Protein AF-A0A0N4VT61-F1 (afdb_monomer_lite)

InterPro domains:
  IPR011766 Thiamine pyrophosphate enzyme, TPP-binding [PF02775] (121-189)
  IPR029035 DHS-like NAD/FAD-binding domain superfamily [SSF52467] (17-79)
  IPR029061 Thiamin diphosphate-binding fold [SSF52518] (88-244)
  IPR045025 TPP-binding domain containing protein HACL1-like [PTHR43710] (2-189)

Sequence (260 aa):
LAPRFNSNVKVIQKRDQCLFLEVDIVPEEFHQNVPTTVPLLGDIGETLYSMLTELDDWKYSENSKWMMDLLANAQKNRDTVERMAADHSVPLNYYAAYTPIRKFLEQSDVLVVNEGANTMDIGRTMMPSVLPRSRLDAGTFGTMGVGHGYSLAAALYCRDHSPKTKVLVVQGDSAFGFSAMELETIARYPVLSLSAECRYDELCKALGGDGYFVRSVPEIEQALAEAFRKTDGPSVINVIISTDSERKAQLHPWLARSKV

Organism: Haemonchus placei (NCBI:txid6290)

Foldseek 3Di:
DPAPDDPPDPDPDPPVPDAAEDEDCDPVVACRHHHHNHYHHDDPVVVVVVVCVVCDPPDDDCPDPVNVVVVVVVVVVVVVLVVLLPPFDWQHAPSVLLVLVLVVLVPAQEQEEFADDCRRVVVCVSNDDPDPNSYDYCPPVSDQQCRLVVQVVVCVCCVVPNVRYYYHYTYDPVSCVSNVCSLCVQAPDDDDDDDLQDQSQVVCVVSVHGGAEDRGSVSSNVQVVVQVVDDDGHYDHHRRHDPPNDDDDDPDCVVVDDDD

Radius of gyration: 21.96 Å; chains: 1; bounding box: 56×43×56 Å

pLDDT: mean 80.92, std 17.98, range [32.56, 97.88]

Structure (mmCIF, N/CA/C/O backbone):
data_AF-A0A0N4VT61-F1
#
_entry.id   AF-A0A0N4VT61-F1
#
loop_
_atom_site.group_PDB
_atom_site.id
_atom_site.type_symbol
_atom_site.label_atom_id
_atom_site.label_alt_id
_atom_site.label_comp_id
_atom_site.label_asym_id
_atom_site.label_entity_id
_atom_site.label_seq_id
_atom_site.pdbx_PDB_ins_code
_atom_site.Cartn_x
_atom_site.Cartn_y
_atom_site.Cartn_z
_atom_site.occupancy
_atom_site.B_iso_or_equiv
_atom_site.auth_seq_id
_atom_site.auth_comp_id
_atom_site.auth_asym_id
_atom_site.auth_atom_id
_atom_site.pdbx_PDB_model_num
ATOM 1 N N . LEU A 1 1 ? -2.450 -3.349 -33.257 1.00 40.72 1 LEU A N 1
ATOM 2 C CA . LEU A 1 1 ? -3.420 -2.285 -33.644 1.00 40.72 1 LEU A CA 1
ATOM 3 C C . LEU A 1 1 ? -2.716 -0.930 -33.592 1.00 40.72 1 LEU A C 1
ATOM 5 O O . LEU A 1 1 ? -1.657 -0.859 -32.984 1.00 40.72 1 LEU A O 1
ATOM 9 N N . ALA A 1 2 ? -3.261 0.132 -34.196 1.00 35.00 2 ALA A N 1
ATOM 10 C CA . ALA A 1 2 ? -2.747 1.483 -33.937 1.00 35.00 2 ALA A CA 1
ATOM 11 C C . ALA A 1 2 ? -3.062 1.885 -32.475 1.00 35.00 2 ALA A C 1
ATOM 13 O O . ALA A 1 2 ? -4.193 1.650 -32.032 1.00 35.00 2 ALA A O 1
ATOM 14 N N . PRO A 1 3 ? -2.104 2.445 -31.713 1.00 45.47 3 PRO A N 1
ATOM 15 C CA . PRO A 1 3 ? -2.286 2.714 -30.287 1.00 45.47 3 PRO A CA 1
ATOM 16 C C . PRO A 1 3 ? -3.308 3.834 -30.042 1.00 45.47 3 PRO A C 1
ATOM 18 O O . PRO A 1 3 ? -3.346 4.839 -30.753 1.00 45.47 3 PRO A O 1
ATOM 21 N N . ARG A 1 4 ? -4.147 3.672 -29.011 1.00 49.88 4 ARG A N 1
ATOM 22 C CA . ARG A 1 4 ? -5.307 4.544 -28.727 1.00 49.88 4 ARG A CA 1
ATOM 23 C C . ARG A 1 4 ? -4.936 5.855 -28.008 1.00 49.88 4 ARG A C 1
ATOM 25 O O . ARG A 1 4 ? -5.526 6.175 -26.978 1.00 49.88 4 ARG A O 1
ATOM 32 N N . PHE A 1 5 ? -3.987 6.633 -28.534 1.00 53.38 5 PHE A N 1
ATOM 33 C CA . PHE A 1 5 ? -3.662 7.966 -28.003 1.00 53.38 5 PHE A CA 1
ATOM 34 C C . PHE A 1 5 ? -3.947 9.101 -28.995 1.00 53.38 5 PHE A C 1
ATOM 36 O O . PHE A 1 5 ? -3.849 8.949 -30.209 1.00 53.38 5 PHE A O 1
ATOM 43 N N . ASN A 1 6 ? -4.297 10.271 -28.458 1.00 55.38 6 ASN A N 1
ATOM 44 C CA . ASN A 1 6 ? -4.492 11.495 -29.232 1.00 55.38 6 ASN A CA 1
ATOM 45 C C . ASN A 1 6 ? -3.122 12.056 -29.661 1.00 55.38 6 ASN A C 1
ATOM 47 O O . ASN A 1 6 ? -2.265 12.310 -28.812 1.00 55.38 6 ASN A O 1
ATOM 51 N N . SER A 1 7 ? -2.932 12.274 -30.967 1.00 52.41 7 SER A N 1
ATOM 52 C CA . SER A 1 7 ? -1.679 12.750 -31.582 1.00 52.41 7 SER A CA 1
ATOM 53 C C . SER A 1 7 ? -1.164 14.082 -31.034 1.00 52.41 7 SER A C 1
ATOM 55 O O . SER A 1 7 ? 0.021 14.379 -31.152 1.00 52.41 7 SER A O 1
ATOM 57 N N . ASN A 1 8 ? -2.045 14.889 -30.439 1.00 55.97 8 ASN A N 1
ATOM 58 C CA . ASN A 1 8 ? -1.740 16.249 -30.000 1.00 55.97 8 ASN A CA 1
ATOM 59 C C . ASN A 1 8 ? -1.332 16.317 -28.515 1.00 55.97 8 ASN A C 1
ATOM 61 O O . ASN A 1 8 ? -1.093 17.404 -27.985 1.00 55.97 8 ASN A O 1
ATOM 65 N N . VAL A 1 9 ? -1.238 15.173 -27.824 1.00 49.66 9 VAL A N 1
ATOM 66 C CA . VAL A 1 9 ? -0.730 15.104 -26.447 1.00 49.66 9 VAL A CA 1
ATOM 67 C C . VAL A 1 9 ? 0.789 15.280 -26.454 1.00 49.66 9 VAL A C 1
ATOM 69 O O . VAL A 1 9 ? 1.529 14.394 -26.879 1.00 49.66 9 VAL A O 1
ATOM 72 N N . LYS A 1 10 ? 1.272 16.410 -25.923 1.00 40.56 10 LYS A N 1
ATOM 73 C CA . LYS A 1 10 ? 2.699 16.607 -25.628 1.00 40.56 10 LYS A CA 1
ATOM 74 C C . LYS A 1 10 ? 3.146 15.642 -24.527 1.00 40.56 10 LYS A C 1
ATOM 76 O O . LYS A 1 10 ? 2.991 15.929 -23.343 1.00 40.56 10 LYS A O 1
ATOM 81 N N . VAL A 1 11 ? 3.725 14.511 -24.920 1.00 45.56 11 VAL A N 1
ATOM 82 C CA . VAL A 1 11 ? 4.414 13.604 -23.995 1.00 45.56 11 VAL A CA 1
ATOM 83 C C . VAL A 1 11 ? 5.739 14.246 -23.580 1.00 45.56 11 VAL A C 1
ATOM 85 O O . VAL A 1 11 ? 6.552 14.605 -24.426 1.00 45.56 11 VAL A O 1
ATOM 88 N N . ILE A 1 12 ? 5.937 14.430 -22.272 1.00 45.84 12 ILE A N 1
ATOM 89 C CA . ILE A 1 12 ? 7.075 15.188 -21.716 1.00 45.84 12 ILE A CA 1
ATOM 90 C C . ILE A 1 12 ? 8.350 14.321 -21.597 1.00 45.84 12 ILE A C 1
ATOM 92 O O . ILE A 1 12 ? 9.457 14.851 -21.525 1.00 45.84 12 ILE A O 1
ATOM 96 N N . GLN A 1 13 ? 8.231 12.990 -21.666 1.00 42.09 13 GLN A N 1
ATOM 97 C CA . GLN A 1 13 ? 9.378 12.111 -21.915 1.00 42.09 13 GLN A CA 1
ATOM 98 C C . GLN A 1 13 ? 9.827 12.201 -23.380 1.00 42.09 13 GLN A C 1
ATOM 100 O O . GLN A 1 13 ? 9.030 11.972 -24.291 1.00 42.09 13 GLN A O 1
ATOM 105 N N . LYS A 1 14 ? 11.132 12.412 -23.600 1.00 42.16 14 LYS A N 1
ATOM 106 C CA . LYS A 1 14 ? 11.797 12.093 -24.873 1.00 42.16 14 LYS A CA 1
ATOM 107 C C . LYS A 1 14 ? 11.778 10.573 -25.075 1.00 42.16 14 LYS A C 1
ATOM 109 O O . LYS A 1 14 ? 12.665 9.875 -24.589 1.00 42.16 14 LYS A O 1
ATOM 114 N N . ARG A 1 15 ? 10.743 10.063 -25.747 1.00 51.97 15 ARG A N 1
ATOM 115 C CA . ARG A 1 15 ? 10.562 8.620 -25.997 1.00 51.97 15 ARG A CA 1
ATOM 116 C C . ARG A 1 15 ? 11.722 8.019 -26.796 1.00 51.97 15 ARG A C 1
ATOM 118 O O . ARG A 1 15 ? 12.143 6.911 -26.499 1.00 51.97 15 ARG A O 1
ATOM 125 N N . ASP A 1 16 ? 12.297 8.802 -27.704 1.00 52.34 16 ASP A N 1
ATOM 126 C CA . ASP A 1 16 ? 13.359 8.436 -28.654 1.00 52.34 16 ASP A CA 1
ATOM 127 C C . ASP A 1 16 ? 14.710 8.028 -28.013 1.00 52.34 16 ASP A C 1
ATOM 129 O O . ASP A 1 16 ? 15.684 7.789 -28.723 1.00 52.34 16 ASP A O 1
ATOM 133 N N . GLN A 1 17 ? 14.804 7.996 -26.677 1.00 60.16 17 GLN A N 1
ATOM 134 C CA . GLN A 1 17 ? 16.013 7.639 -25.920 1.00 60.16 17 GLN A CA 1
ATOM 135 C C . GLN A 1 17 ? 15.756 6.632 -24.780 1.00 60.16 17 GLN A C 1
ATOM 137 O O . GLN A 1 17 ? 16.653 6.389 -23.975 1.00 60.16 17 GLN A O 1
ATOM 142 N N . CYS A 1 18 ? 14.554 6.053 -24.681 1.00 74.75 18 CYS A N 1
ATOM 143 C CA . CYS A 1 18 ? 14.212 5.074 -23.646 1.00 74.75 18 CYS A CA 1
ATOM 144 C C . CYS A 1 18 ? 13.994 3.692 -24.277 1.00 74.75 18 CYS A C 1
ATOM 146 O O . CYS A 1 18 ? 13.122 3.533 -25.130 1.00 74.75 18 CYS A O 1
ATOM 148 N N . LEU A 1 19 ? 14.802 2.711 -23.868 1.00 83.81 19 LEU A N 1
ATOM 149 C CA . LEU A 1 19 ? 14.656 1.313 -24.272 1.00 83.81 19 LEU A CA 1
ATOM 150 C C . LEU A 1 19 ? 13.761 0.591 -23.261 1.00 83.81 19 LEU A C 1
ATOM 152 O O . LEU A 1 19 ? 13.940 0.752 -22.054 1.00 83.81 19 LEU A O 1
ATOM 156 N N . PHE A 1 20 ? 12.821 -0.209 -23.756 1.00 88.81 20 PHE A N 1
ATOM 157 C CA . PHE A 1 20 ? 11.848 -0.937 -22.943 1.00 88.81 20 PHE A CA 1
ATOM 158 C C . PHE A 1 20 ? 12.145 -2.436 -22.990 1.00 88.81 20 PHE A C 1
ATOM 160 O O . PHE A 1 20 ? 11.997 -3.063 -24.040 1.00 88.81 20 PHE A O 1
ATOM 167 N N . LEU A 1 21 ? 12.558 -2.997 -21.855 1.00 91.88 21 LEU A N 1
ATOM 168 C CA . LEU A 1 21 ? 12.580 -4.438 -21.608 1.00 91.88 21 LEU A CA 1
ATOM 169 C C . LEU A 1 21 ? 11.346 -4.781 -20.772 1.00 91.88 21 LEU A C 1
ATOM 171 O O . LEU A 1 21 ? 11.050 -4.083 -19.802 1.00 91.88 21 LEU A O 1
ATOM 175 N N . GLU A 1 22 ? 10.623 -5.820 -21.170 1.00 93.69 22 GLU A N 1
ATOM 176 C CA . GLU A 1 22 ? 9.329 -6.201 -20.599 1.00 93.69 22 GLU A CA 1
ATOM 177 C C . GLU A 1 22 ? 9.302 -7.722 -20.464 1.00 93.69 22 GLU A C 1
ATOM 179 O O . GLU A 1 22 ? 9.555 -8.428 -21.439 1.00 93.69 22 GLU A O 1
ATOM 184 N N . VAL A 1 23 ? 9.053 -8.214 -19.250 1.00 96.25 23 VAL A N 1
ATOM 185 C CA . VAL A 1 23 ? 8.915 -9.645 -18.954 1.00 96.25 23 VAL A CA 1
ATOM 186 C C . VAL A 1 23 ? 7.451 -9.892 -18.637 1.00 96.25 23 VAL A C 1
ATOM 188 O O . VAL A 1 23 ? 6.957 -9.360 -17.644 1.00 96.25 23 VAL A O 1
ATOM 191 N N . ASP A 1 24 ? 6.777 -10.684 -19.464 1.00 96.94 24 ASP A N 1
ATOM 192 C CA . ASP A 1 24 ? 5.399 -11.104 -19.217 1.00 96.94 24 ASP A CA 1
ATOM 193 C C . ASP A 1 24 ? 5.177 -12.533 -19.734 1.00 96.94 24 ASP A C 1
ATOM 195 O O . ASP A 1 24 ? 5.856 -13.004 -20.650 1.00 96.94 24 ASP A O 1
ATOM 199 N N . ILE A 1 25 ? 4.209 -13.221 -19.138 1.00 97.62 25 ILE A N 1
ATOM 200 C CA . ILE A 1 25 ? 3.757 -14.555 -19.534 1.00 97.62 25 ILE A CA 1
ATOM 201 C C . ILE A 1 25 ? 2.631 -14.484 -20.584 1.00 97.62 25 ILE A C 1
ATOM 203 O O . ILE A 1 25 ? 2.357 -15.476 -21.262 1.00 97.62 25 ILE A O 1
ATOM 207 N N . VAL A 1 26 ? 1.994 -13.316 -20.739 1.00 97.00 26 VAL A N 1
ATOM 208 C CA . VAL A 1 26 ? 0.922 -13.032 -21.702 1.00 97.00 26 VAL A CA 1
ATOM 209 C C . VAL A 1 26 ? 1.499 -12.283 -22.916 1.00 97.00 26 VAL A C 1
ATOM 211 O O . VAL A 1 26 ? 1.789 -11.088 -22.820 1.00 97.00 26 VAL A O 1
ATOM 214 N N . PRO A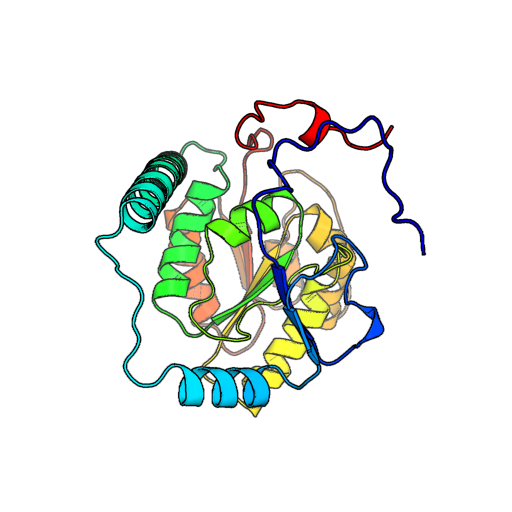 1 27 ? 1.655 -12.930 -24.089 1.00 94.56 27 PRO A N 1
ATOM 215 C CA . PRO A 1 27 ? 2.259 -12.288 -25.258 1.00 94.56 27 PRO A CA 1
ATOM 216 C C . PRO A 1 27 ? 1.411 -11.146 -25.840 1.00 94.56 27 PRO A C 1
ATOM 218 O O . PRO A 1 27 ? 1.930 -10.321 -26.592 1.00 94.56 27 PRO A O 1
ATOM 221 N N . GLU A 1 28 ? 0.120 -11.081 -25.509 1.00 95.50 28 GLU A N 1
ATOM 222 C CA . GLU A 1 28 ? -0.787 -10.011 -25.924 1.00 95.50 28 GLU A CA 1
ATOM 223 C C . GLU A 1 28 ? -0.539 -8.661 -25.230 1.00 95.50 28 GLU A C 1
ATOM 225 O O . GLU A 1 28 ? -0.981 -7.648 -25.775 1.00 95.50 28 GLU A O 1
ATOM 230 N N . GLU A 1 29 ? 0.146 -8.600 -24.081 1.00 93.94 29 GLU A N 1
ATOM 231 C CA . GLU A 1 29 ? 0.429 -7.323 -23.395 1.00 93.94 29 GLU A CA 1
ATOM 232 C C . GLU A 1 29 ? 1.586 -6.543 -24.050 1.00 93.94 29 GLU A C 1
ATOM 234 O O . GLU A 1 29 ? 1.604 -5.304 -24.027 1.00 93.94 29 GLU A O 1
ATOM 239 N N . PHE A 1 30 ? 2.508 -7.240 -24.727 1.00 91.69 30 PHE A N 1
ATOM 240 C CA . PHE A 1 30 ? 3.635 -6.605 -25.410 1.00 91.69 30 PHE A CA 1
ATOM 241 C C . PHE A 1 30 ? 3.174 -5.556 -26.433 1.00 91.69 30 PHE A C 1
ATOM 243 O O . PHE A 1 30 ? 2.245 -5.745 -27.223 1.00 91.69 30 PHE A O 1
ATOM 250 N N . HIS A 1 31 ? 3.884 -4.430 -26.457 1.00 88.31 31 HIS A N 1
ATOM 251 C CA . HIS A 1 31 ? 3.654 -3.297 -27.356 1.00 88.31 31 HIS A CA 1
ATOM 252 C C . HIS A 1 31 ? 2.293 -2.566 -27.220 1.00 88.31 31 HIS A C 1
ATOM 254 O O . HIS A 1 31 ? 2.054 -1.627 -27.989 1.00 88.31 31 HIS A O 1
ATOM 260 N N . GLN A 1 32 ? 1.409 -2.918 -26.271 1.00 87.38 32 GLN A N 1
ATOM 261 C CA . GLN A 1 32 ? 0.066 -2.308 -26.141 1.00 87.38 32 GLN A CA 1
ATOM 262 C C . GLN A 1 32 ? 0.107 -0.788 -25.900 1.00 87.38 32 GLN A C 1
ATOM 264 O O . GLN A 1 32 ? -0.674 -0.030 -26.483 1.00 87.38 32 GLN A O 1
ATOM 269 N N . ASN A 1 33 ? 1.030 -0.334 -25.044 1.00 85.00 33 ASN A N 1
ATOM 270 C CA . ASN A 1 33 ? 1.137 1.066 -24.615 1.00 85.00 33 ASN A CA 1
ATOM 271 C C . ASN A 1 33 ? 2.287 1.823 -25.304 1.00 85.00 33 ASN A C 1
ATOM 273 O O . ASN A 1 33 ? 2.129 2.978 -25.712 1.00 85.00 33 ASN A O 1
ATOM 277 N N . VAL A 1 34 ? 3.449 1.178 -25.423 1.00 83.50 34 VAL A N 1
ATOM 278 C CA . VAL A 1 34 ? 4.676 1.687 -26.054 1.00 83.50 34 VAL A CA 1
ATOM 279 C C . VAL A 1 34 ? 5.366 0.499 -26.737 1.00 83.50 34 VAL A C 1
ATOM 281 O O . VAL A 1 34 ? 5.343 -0.583 -26.160 1.00 83.50 34 VAL A O 1
ATOM 284 N N . PRO A 1 35 ? 5.987 0.648 -27.924 1.00 86.38 35 PRO A N 1
ATOM 285 C CA . PRO A 1 35 ? 6.726 -0.445 -28.551 1.00 86.38 35 PRO A CA 1
ATOM 286 C C . PRO A 1 35 ? 7.898 -0.938 -27.690 1.00 86.38 35 PRO A C 1
ATOM 288 O O . PRO A 1 35 ? 8.953 -0.305 -27.620 1.00 86.38 35 PRO A O 1
ATOM 291 N N . THR A 1 36 ? 7.702 -2.094 -27.060 1.00 85.12 36 THR A N 1
ATOM 292 C CA . THR A 1 36 ? 8.722 -2.874 -26.353 1.00 85.12 36 THR A CA 1
ATOM 293 C C . THR A 1 36 ? 9.954 -3.099 -27.230 1.00 85.12 36 THR A C 1
ATOM 295 O O . THR A 1 36 ? 9.830 -3.506 -28.385 1.00 85.12 36 THR A O 1
ATOM 298 N N . THR A 1 37 ? 11.145 -2.826 -26.694 1.00 91.38 37 THR A N 1
ATOM 299 C CA . THR A 1 37 ? 12.433 -3.026 -27.383 1.00 91.38 37 THR A CA 1
ATOM 300 C C . THR A 1 37 ? 12.920 -4.468 -27.238 1.00 91.38 37 THR A C 1
ATOM 302 O O . THR A 1 37 ? 13.432 -5.039 -28.197 1.00 91.38 37 THR A O 1
ATOM 305 N N . VAL A 1 38 ? 12.754 -5.050 -26.046 1.00 92.62 38 VAL A N 1
ATOM 306 C CA . VAL A 1 38 ? 13.130 -6.431 -25.715 1.00 92.62 38 VAL A CA 1
ATOM 307 C C . VAL A 1 38 ? 11.962 -7.089 -24.963 1.00 92.62 38 VAL A C 1
ATOM 309 O O . VAL A 1 38 ? 11.918 -7.016 -23.734 1.00 92.62 38 VAL A O 1
ATOM 312 N N . PRO A 1 39 ? 10.975 -7.666 -25.675 1.00 94.06 39 PRO A N 1
ATOM 313 C CA . PRO A 1 39 ? 9.938 -8.487 -25.058 1.00 94.06 39 PRO A CA 1
ATOM 314 C C . PRO A 1 39 ? 10.517 -9.860 -24.691 1.00 94.06 39 PRO A C 1
ATOM 316 O O . PRO A 1 39 ? 11.110 -10.537 -25.535 1.00 94.06 39 PRO A O 1
ATOM 319 N N . LEU A 1 40 ? 10.345 -10.271 -23.437 1.00 95.50 40 LEU A N 1
ATOM 320 C CA . LEU A 1 40 ? 10.768 -11.566 -22.908 1.00 95.50 40 LEU A CA 1
ATOM 321 C C . LEU A 1 40 ? 9.523 -12.345 -22.470 1.00 95.50 40 LEU A C 1
ATOM 323 O O . LEU A 1 40 ? 8.946 -12.074 -21.420 1.00 95.50 40 LEU A O 1
ATOM 327 N N . LEU A 1 41 ? 9.097 -13.291 -23.311 1.00 97.12 41 LEU A N 1
ATOM 328 C CA . LEU A 1 41 ? 7.932 -14.139 -23.057 1.00 97.12 41 LEU A CA 1
ATOM 329 C C . LEU A 1 41 ? 8.296 -15.290 -22.111 1.00 97.12 41 LEU A C 1
ATOM 331 O O . LEU A 1 41 ? 9.033 -16.195 -22.506 1.00 97.12 41 LEU A O 1
ATOM 335 N N . GLY A 1 42 ? 7.746 -15.288 -20.898 1.00 96.31 42 GLY A N 1
ATOM 336 C CA . GLY A 1 42 ? 7.971 -16.353 -19.922 1.00 96.31 42 GLY A CA 1
ATOM 337 C C . GLY A 1 42 ? 7.438 -16.040 -18.526 1.00 96.31 42 GLY A C 1
ATOM 338 O O . GLY A 1 42 ? 6.914 -14.961 -18.262 1.00 96.31 42 GLY A O 1
ATOM 339 N N . ASP A 1 43 ? 7.598 -16.994 -17.607 1.00 97.88 43 ASP A N 1
ATOM 340 C CA . ASP A 1 43 ? 7.431 -16.710 -16.181 1.00 97.88 43 ASP A CA 1
ATOM 341 C C . ASP A 1 43 ? 8.519 -15.737 -15.694 1.00 97.88 43 ASP A C 1
ATOM 343 O O . ASP A 1 43 ? 9.677 -15.802 -16.122 1.00 97.88 43 ASP A O 1
ATOM 347 N N . ILE A 1 44 ? 8.151 -14.844 -14.774 1.00 97.06 44 ILE A N 1
ATOM 348 C CA . ILE A 1 44 ? 9.046 -13.805 -14.251 1.00 97.06 44 ILE A CA 1
ATOM 349 C C . ILE A 1 44 ? 10.193 -14.422 -13.435 1.00 97.06 44 ILE A C 1
ATOM 351 O O . ILE A 1 44 ? 11.319 -13.935 -13.516 1.00 97.06 44 ILE A O 1
ATOM 355 N N . GLY A 1 45 ? 9.945 -15.494 -12.676 1.00 97.12 45 GLY A N 1
ATOM 356 C CA . GLY A 1 45 ? 10.963 -16.186 -11.885 1.00 97.12 45 GLY A CA 1
ATOM 357 C C . GLY A 1 45 ? 11.998 -16.889 -12.760 1.00 97.12 45 GLY A C 1
ATOM 358 O O . GLY A 1 45 ? 13.192 -16.622 -12.624 1.00 97.12 45 GLY A O 1
ATOM 359 N N . GLU A 1 46 ? 11.545 -17.718 -13.703 1.00 97.38 46 GLU A N 1
ATOM 360 C CA . GLU A 1 46 ? 12.426 -18.431 -14.646 1.00 97.38 46 GLU A CA 1
ATOM 361 C C . GLU A 1 46 ? 13.224 -17.458 -15.540 1.00 97.38 46 GLU A C 1
ATOM 363 O O . GLU A 1 46 ? 14.427 -17.637 -15.771 1.00 97.38 46 GLU A O 1
ATOM 368 N N . THR A 1 47 ? 12.588 -16.368 -15.990 1.00 97.00 47 THR A N 1
ATOM 369 C CA . THR A 1 47 ? 13.257 -15.329 -16.791 1.00 97.00 47 THR A CA 1
ATOM 370 C C . THR A 1 47 ? 14.315 -14.590 -15.971 1.00 97.00 47 THR A C 1
ATOM 372 O O . THR A 1 47 ? 15.441 -14.425 -16.440 1.00 97.00 47 THR A O 1
ATOM 375 N N . LEU A 1 48 ? 14.011 -14.193 -1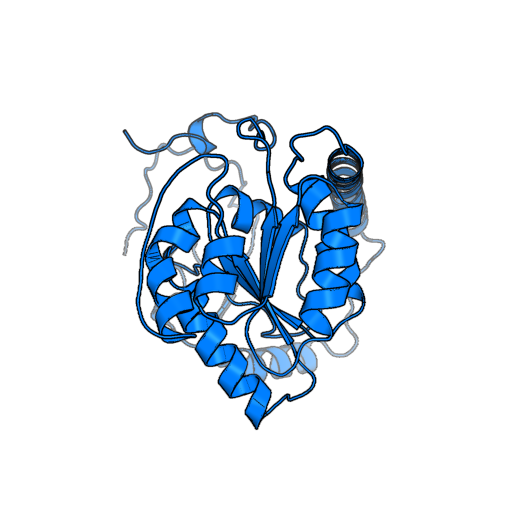4.729 1.00 95.81 48 LEU A N 1
ATOM 376 C CA . LEU A 1 48 ? 14.989 -13.538 -13.853 1.00 95.81 48 LEU A CA 1
ATOM 377 C C . LEU A 1 48 ? 16.134 -14.476 -13.448 1.00 95.81 48 LEU A C 1
ATOM 379 O O . LEU A 1 48 ? 17.274 -14.024 -13.391 1.00 95.81 48 LEU A O 1
ATOM 383 N N . TYR A 1 49 ? 15.874 -15.767 -13.221 1.00 97.00 49 TYR A N 1
ATOM 384 C CA . TYR A 1 49 ? 16.922 -16.764 -12.967 1.00 97.00 49 TYR A CA 1
ATOM 385 C C . TYR A 1 49 ? 17.894 -16.883 -14.153 1.00 97.00 49 TYR A C 1
ATOM 387 O O . TYR A 1 49 ? 19.115 -16.854 -13.974 1.00 97.00 49 TYR A O 1
ATOM 395 N N . SER A 1 50 ? 17.352 -16.921 -15.372 1.00 96.12 50 SER A N 1
ATOM 396 C CA . SER A 1 50 ? 18.139 -16.921 -16.610 1.00 96.12 50 SER A CA 1
ATOM 397 C C . SER A 1 50 ? 18.956 -15.629 -16.756 1.00 96.12 50 SER A C 1
ATOM 399 O O . SER A 1 50 ? 20.164 -15.680 -16.974 1.00 96.12 50 SER A O 1
ATOM 401 N N . MET A 1 51 ? 18.334 -14.461 -16.545 1.00 94.50 51 MET A N 1
ATOM 402 C CA . MET A 1 51 ? 19.019 -13.161 -16.606 1.00 94.50 51 MET A CA 1
ATOM 403 C C . MET A 1 51 ? 20.132 -13.023 -15.558 1.00 94.50 51 MET A C 1
ATOM 405 O O . MET A 1 51 ? 21.185 -12.481 -15.870 1.00 94.50 51 MET A O 1
ATOM 409 N N . LEU A 1 52 ? 19.929 -13.511 -14.331 1.00 95.06 52 LEU A N 1
ATOM 410 C CA . LEU A 1 52 ? 20.957 -13.497 -13.283 1.00 95.06 52 LEU A CA 1
ATOM 411 C C . LEU A 1 52 ? 22.140 -14.415 -13.621 1.00 95.06 52 LEU A C 1
ATOM 413 O O . LEU A 1 52 ? 23.273 -14.086 -13.283 1.00 95.06 52 LEU A O 1
ATOM 417 N N . THR A 1 53 ? 21.884 -15.526 -14.316 1.00 95.94 53 THR A N 1
ATOM 418 C CA . THR A 1 53 ? 22.927 -16.453 -14.782 1.00 95.94 53 THR A CA 1
ATOM 419 C C . THR A 1 53 ? 23.785 -15.826 -15.886 1.00 95.94 53 THR A C 1
ATOM 421 O O . THR A 1 53 ? 25.005 -15.935 -15.842 1.00 95.94 53 THR A O 1
ATOM 424 N N . GLU A 1 54 ? 23.171 -15.109 -16.833 1.00 95.38 54 GLU A N 1
ATOM 425 C CA . GLU A 1 54 ? 23.879 -14.400 -17.917 1.00 95.38 54 GLU A CA 1
ATOM 426 C C . GLU A 1 54 ? 24.562 -13.092 -17.461 1.00 95.38 54 GLU A C 1
ATOM 428 O O . GLU A 1 54 ? 25.482 -12.610 -18.122 1.00 95.38 54 GLU A O 1
ATOM 433 N N . LEU A 1 55 ? 24.127 -12.494 -16.343 1.00 95.25 55 LEU A N 1
ATOM 434 C CA . LEU A 1 55 ? 24.777 -11.317 -15.748 1.00 95.25 55 LEU A CA 1
ATOM 435 C C . LEU A 1 55 ? 26.054 -11.666 -14.968 1.00 95.25 55 LEU A C 1
ATOM 437 O O . LEU A 1 55 ? 26.943 -10.817 -14.883 1.00 95.25 55 LEU A O 1
ATOM 441 N N . ASP A 1 56 ? 26.150 -12.883 -14.421 1.00 94.75 56 ASP A N 1
ATOM 442 C CA . ASP A 1 56 ? 27.307 -13.377 -13.662 1.00 94.75 56 ASP A CA 1
ATOM 443 C C . ASP A 1 56 ? 27.768 -12.360 -12.585 1.00 94.75 56 ASP A C 1
ATOM 445 O O . ASP A 1 56 ? 26.968 -11.934 -11.746 1.00 94.75 56 ASP A O 1
ATOM 449 N N . ASP A 1 57 ? 29.033 -11.926 -12.589 1.00 95.38 57 ASP A N 1
ATOM 450 C CA . ASP A 1 57 ? 29.568 -10.989 -11.594 1.00 95.38 57 ASP A CA 1
ATOM 451 C C . ASP A 1 57 ? 29.223 -9.501 -11.872 1.00 95.38 57 ASP A C 1
ATOM 453 O O . ASP A 1 57 ? 29.635 -8.615 -11.106 1.00 95.38 57 ASP A O 1
ATOM 457 N N . TRP A 1 58 ? 28.473 -9.192 -12.945 1.00 95.62 58 TRP A N 1
ATOM 458 C CA . TRP A 1 58 ? 28.132 -7.816 -13.339 1.00 95.62 58 TRP A CA 1
ATOM 459 C C . TRP A 1 58 ? 27.259 -7.108 -12.299 1.00 95.62 58 TRP A C 1
ATOM 461 O O . TRP A 1 58 ? 26.208 -7.596 -11.882 1.00 95.62 58 TRP A O 1
ATOM 471 N N . LYS A 1 59 ? 27.664 -5.889 -11.928 1.00 90.44 59 LYS A N 1
ATOM 472 C CA . LYS A 1 59 ? 26.967 -5.034 -10.958 1.00 90.44 59 LYS A CA 1
ATOM 473 C C . LYS A 1 59 ? 26.850 -3.608 -11.487 1.00 90.44 59 LYS A C 1
ATOM 475 O O . LYS A 1 59 ? 27.784 -3.068 -12.082 1.00 90.44 59 LYS A O 1
ATOM 480 N N . TYR A 1 60 ? 25.705 -2.976 -11.235 1.00 88.44 60 TYR A N 1
ATOM 481 C CA . TYR A 1 60 ? 25.506 -1.559 -11.529 1.00 88.44 60 TYR A CA 1
ATOM 482 C C . TYR A 1 60 ? 26.371 -0.689 -10.598 1.00 88.44 60 TYR A C 1
ATOM 484 O O . TYR A 1 60 ? 26.667 -1.063 -9.465 1.00 88.44 60 TYR A O 1
ATOM 492 N N . SER A 1 61 ? 26.776 0.496 -11.061 1.00 91.19 61 SER A N 1
ATOM 493 C CA . SER A 1 61 ? 27.590 1.409 -10.248 1.00 91.19 61 SER A CA 1
ATOM 494 C C . SER A 1 61 ? 26.717 2.338 -9.402 1.00 91.19 61 SER A C 1
ATOM 496 O O . SER A 1 61 ? 26.088 3.265 -9.923 1.00 91.19 61 SER A O 1
ATOM 498 N N . GLU A 1 62 ? 26.724 2.128 -8.085 1.00 89.69 62 GLU A N 1
ATOM 499 C CA . GLU A 1 62 ? 26.073 3.007 -7.097 1.00 89.69 62 GLU A CA 1
ATOM 500 C C . GLU A 1 62 ? 26.645 4.435 -7.127 1.00 89.69 62 GLU A C 1
ATOM 502 O O . GLU A 1 62 ? 25.919 5.411 -6.959 1.00 89.69 62 GLU A O 1
ATOM 507 N N . ASN A 1 63 ? 27.937 4.562 -7.449 1.00 93.06 63 ASN A N 1
ATOM 508 C CA . ASN A 1 63 ? 28.646 5.836 -7.606 1.00 93.06 63 ASN A CA 1
ATOM 509 C C . ASN A 1 63 ? 28.437 6.486 -8.990 1.00 93.06 63 ASN A C 1
ATOM 511 O O . ASN A 1 63 ? 29.096 7.472 -9.327 1.00 93.06 63 ASN A O 1
ATOM 515 N N . SER A 1 64 ? 27.548 5.947 -9.831 1.00 95.19 64 SER A N 1
ATOM 516 C CA . SER A 1 64 ? 27.198 6.583 -11.102 1.00 95.19 64 SER A CA 1
ATOM 517 C C . SER A 1 64 ? 26.436 7.892 -10.874 1.00 95.19 64 SER A C 1
ATOM 519 O O . SER A 1 64 ? 25.639 8.021 -9.944 1.00 95.19 64 SER A O 1
ATOM 521 N N . LYS A 1 65 ? 26.630 8.872 -11.770 1.00 95.12 65 LYS A N 1
ATOM 522 C CA . LYS A 1 65 ? 25.917 10.159 -11.699 1.00 95.12 65 LYS A CA 1
ATOM 523 C C . LYS A 1 65 ? 24.396 9.980 -11.613 1.00 95.12 65 LYS A C 1
ATOM 525 O O . LYS A 1 65 ? 23.753 10.683 -10.844 1.00 95.12 65 LYS A O 1
ATOM 530 N N . TRP A 1 66 ? 23.847 9.021 -12.362 1.00 93.38 66 TRP A N 1
ATOM 531 C CA . TRP A 1 66 ? 22.422 8.694 -12.336 1.00 93.38 66 TRP A CA 1
ATOM 532 C C . TRP A 1 66 ? 21.945 8.263 -10.943 1.00 93.38 66 TRP A C 1
ATOM 534 O O . TRP A 1 66 ? 20.973 8.822 -10.443 1.00 93.38 66 TRP A O 1
ATOM 544 N N . MET A 1 67 ? 22.646 7.327 -10.294 1.00 95.19 67 MET A N 1
ATOM 545 C CA . MET A 1 67 ? 22.279 6.857 -8.954 1.00 95.19 67 MET A CA 1
ATOM 546 C C . MET A 1 67 ? 22.418 7.962 -7.900 1.00 95.19 67 MET A C 1
ATOM 548 O O . MET A 1 67 ? 21.518 8.132 -7.080 1.00 95.19 67 MET A O 1
ATOM 552 N N . MET A 1 68 ? 23.474 8.780 -7.968 1.00 94.75 68 MET A N 1
ATOM 553 C CA . MET A 1 68 ? 23.634 9.935 -7.073 1.00 94.75 68 MET A CA 1
ATOM 554 C C . MET A 1 68 ? 22.520 10.981 -7.258 1.00 94.75 68 MET A C 1
ATOM 556 O O . MET A 1 68 ? 21.925 11.423 -6.273 1.00 94.75 68 MET A O 1
ATOM 560 N N . ASP A 1 69 ? 22.191 11.352 -8.501 1.00 95.94 69 ASP A N 1
ATOM 561 C CA . ASP A 1 69 ? 21.108 12.301 -8.797 1.00 95.94 69 ASP A CA 1
ATOM 562 C C . ASP A 1 69 ? 19.732 11.737 -8.371 1.00 95.94 69 ASP A C 1
ATOM 564 O O . ASP A 1 69 ? 18.894 12.475 -7.841 1.00 95.94 69 ASP A O 1
ATOM 568 N N . LEU A 1 70 ? 19.498 10.431 -8.558 1.00 94.94 70 LEU A N 1
ATOM 569 C CA . LEU A 1 70 ? 18.282 9.727 -8.137 1.00 94.94 70 LEU A CA 1
ATOM 570 C C . LEU A 1 70 ? 18.127 9.736 -6.610 1.00 94.94 70 LEU A C 1
ATOM 572 O O . LEU A 1 70 ? 17.091 10.179 -6.110 1.00 94.94 70 LEU A O 1
ATOM 576 N N . LEU A 1 71 ? 19.155 9.308 -5.871 1.00 95.44 71 LEU A N 1
ATOM 577 C CA . LEU A 1 71 ? 19.146 9.269 -4.405 1.00 95.44 71 LEU A CA 1
ATOM 578 C C . LEU A 1 71 ? 18.995 10.673 -3.802 1.00 95.44 71 LEU A C 1
ATOM 580 O O . LEU A 1 71 ? 18.191 10.867 -2.889 1.00 95.44 71 LEU A O 1
ATOM 584 N N . ALA A 1 72 ? 19.671 11.680 -4.364 1.00 96.25 72 ALA A N 1
ATOM 585 C CA . ALA A 1 72 ? 19.523 13.071 -3.935 1.00 96.25 72 ALA A CA 1
ATOM 586 C C . ALA A 1 72 ? 18.099 13.615 -4.160 1.00 96.25 72 ALA A C 1
ATOM 588 O O . ALA A 1 72 ? 17.606 14.415 -3.365 1.00 96.25 72 ALA A O 1
ATOM 589 N N . ASN A 1 73 ? 17.410 13.197 -5.226 1.00 96.31 73 ASN A N 1
ATOM 590 C CA . ASN A 1 73 ? 16.020 13.592 -5.475 1.00 96.31 73 ASN A CA 1
ATOM 591 C C . ASN A 1 73 ? 15.015 12.786 -4.633 1.00 96.31 73 ASN A C 1
ATOM 593 O O . ASN A 1 73 ? 14.013 13.348 -4.185 1.00 96.31 73 ASN A O 1
ATOM 597 N N . ALA A 1 74 ? 15.298 11.512 -4.349 1.00 95.50 74 ALA A N 1
ATOM 598 C CA . ALA A 1 74 ? 14.535 10.712 -3.394 1.00 95.50 74 ALA A CA 1
ATOM 599 C C . ALA A 1 74 ? 14.603 11.316 -1.980 1.00 95.50 74 ALA A C 1
ATOM 601 O O . ALA A 1 74 ? 13.565 11.461 -1.332 1.00 95.50 74 ALA A O 1
ATOM 602 N N . GLN A 1 75 ? 15.786 11.764 -1.539 1.00 96.81 75 GLN A N 1
ATOM 603 C CA . GLN A 1 75 ? 15.947 12.410 -0.235 1.00 96.81 75 GLN A CA 1
ATOM 604 C C . GLN A 1 75 ? 15.170 13.733 -0.148 1.00 96.81 75 GLN A C 1
ATOM 606 O O . GLN A 1 75 ? 14.375 13.876 0.769 1.00 96.81 75 GLN A O 1
ATOM 611 N N . LYS A 1 76 ? 15.247 14.633 -1.143 1.00 96.19 76 LYS A N 1
ATOM 612 C CA . LYS A 1 76 ? 14.435 15.880 -1.161 1.00 96.19 76 LYS A CA 1
ATOM 613 C C . LYS A 1 76 ? 12.924 15.625 -1.047 1.00 96.19 76 LYS A C 1
ATOM 615 O O . LYS A 1 76 ? 12.190 16.426 -0.460 1.00 96.19 76 LYS A O 1
ATOM 620 N N . ASN A 1 77 ? 12.440 14.528 -1.637 1.00 93.88 77 ASN A N 1
ATOM 621 C CA . ASN A 1 77 ? 11.045 14.112 -1.501 1.00 93.88 77 ASN A CA 1
ATOM 622 C C . ASN A 1 77 ? 10.757 13.596 -0.082 1.00 93.88 77 ASN A C 1
ATOM 624 O O . ASN A 1 77 ? 9.768 14.028 0.508 1.00 93.88 77 ASN A O 1
ATOM 628 N N . ARG A 1 78 ? 11.641 12.768 0.497 1.00 94.25 78 ARG A N 1
ATOM 629 C CA . ARG A 1 78 ? 11.577 12.334 1.905 1.00 94.25 78 ARG A CA 1
ATOM 630 C C . ARG A 1 78 ? 11.565 13.535 2.857 1.00 94.25 78 ARG A C 1
ATOM 632 O O . ARG A 1 78 ? 10.607 13.685 3.598 1.00 94.25 78 ARG A O 1
ATOM 639 N N . ASP A 1 79 ? 12.508 14.468 2.733 1.00 95.62 79 ASP A N 1
ATOM 640 C CA . ASP A 1 79 ? 12.589 15.714 3.521 1.00 95.62 79 ASP A CA 1
ATOM 641 C C . ASP A 1 79 ? 11.331 16.595 3.402 1.00 95.62 79 ASP A C 1
ATOM 643 O O . ASP A 1 79 ? 11.094 17.485 4.217 1.00 95.62 79 ASP A O 1
ATOM 647 N N . THR A 1 80 ? 10.524 16.402 2.356 1.00 93.88 80 THR A N 1
ATOM 648 C CA . THR A 1 80 ? 9.229 17.074 2.189 1.00 93.88 80 THR A CA 1
ATOM 649 C C . THR A 1 80 ? 8.099 16.300 2.863 1.00 93.88 80 THR A C 1
ATOM 651 O O . THR A 1 80 ? 7.253 16.920 3.499 1.00 93.88 80 THR A O 1
ATOM 654 N N . VAL A 1 81 ? 8.109 14.968 2.781 1.00 93.44 81 VAL A N 1
ATOM 655 C CA . VAL A 1 81 ? 7.163 14.086 3.480 1.00 93.44 81 VAL A CA 1
ATOM 656 C C . VAL A 1 81 ? 7.331 14.176 4.997 1.00 93.44 81 VAL A C 1
ATOM 658 O O . VAL A 1 81 ? 6.349 14.441 5.681 1.00 93.44 81 VAL A O 1
ATOM 661 N N . GLU A 1 82 ? 8.555 14.064 5.523 1.00 95.38 82 GLU A N 1
ATOM 662 C CA . GLU A 1 82 ? 8.806 14.109 6.974 1.00 95.38 82 GLU A CA 1
ATOM 663 C C . GLU A 1 82 ? 8.407 15.470 7.590 1.00 95.38 82 GLU A C 1
ATOM 665 O O . GLU A 1 82 ? 7.938 15.529 8.723 1.00 95.38 82 GLU A O 1
ATOM 670 N N . ARG A 1 83 ? 8.495 16.576 6.830 1.00 95.31 83 ARG A N 1
ATOM 671 C CA . ARG A 1 83 ? 7.999 17.896 7.275 1.00 95.31 83 ARG A CA 1
ATOM 672 C C . ARG A 1 83 ? 6.474 17.982 7.366 1.00 95.31 83 ARG A C 1
ATOM 674 O O . ARG A 1 83 ? 5.983 18.695 8.230 1.00 95.31 83 ARG A O 1
ATOM 681 N N . MET A 1 84 ? 5.737 17.284 6.500 1.00 94.00 84 MET A N 1
ATOM 682 C CA . MET A 1 84 ? 4.272 17.189 6.601 1.00 94.00 84 MET A CA 1
ATOM 683 C C . MET A 1 84 ? 3.860 16.199 7.702 1.00 94.00 84 MET A C 1
ATOM 685 O O . MET A 1 84 ? 2.874 16.418 8.398 1.00 94.00 84 MET A O 1
ATOM 689 N N . ALA A 1 85 ? 4.649 15.139 7.897 1.00 94.94 85 ALA A N 1
ATOM 690 C CA . ALA A 1 85 ? 4.464 14.147 8.953 1.00 94.94 85 ALA A CA 1
ATOM 691 C C . ALA A 1 85 ? 4.681 14.716 10.369 1.00 94.94 85 ALA A C 1
ATOM 693 O O . ALA A 1 85 ? 4.053 14.244 11.312 1.00 94.94 85 ALA A O 1
ATOM 694 N N . ALA A 1 86 ? 5.528 15.742 10.510 1.00 95.31 86 ALA A N 1
ATOM 695 C CA . ALA A 1 86 ? 5.774 16.456 11.764 1.00 95.31 86 ALA A CA 1
ATOM 696 C C . ALA A 1 86 ? 4.734 17.551 12.094 1.00 95.31 86 ALA A C 1
ATOM 698 O O . ALA A 1 86 ? 4.751 18.093 13.200 1.00 95.31 86 ALA A O 1
ATOM 699 N N . ASP A 1 87 ? 3.836 17.900 11.166 1.00 94.00 87 ASP A N 1
ATOM 700 C CA . ASP A 1 87 ? 2.758 18.861 11.419 1.00 94.00 87 ASP A CA 1
ATOM 701 C C . ASP A 1 87 ? 1.576 18.176 12.123 1.00 94.00 87 ASP A C 1
ATOM 703 O O . ASP A 1 87 ? 0.682 17.612 11.495 1.00 94.00 87 ASP A O 1
ATOM 707 N N . HIS A 1 88 ? 1.581 18.226 13.454 1.00 94.88 88 HIS A N 1
ATOM 708 C CA . HIS A 1 88 ? 0.524 17.670 14.303 1.00 94.88 88 HIS A CA 1
ATOM 709 C C . HIS A 1 88 ? -0.629 18.665 14.570 1.00 94.88 88 HIS A C 1
ATOM 711 O O . HIS A 1 88 ? -1.296 18.570 15.603 1.00 94.88 88 HIS A O 1
ATOM 717 N N . SER A 1 89 ? -0.866 19.632 13.675 1.00 91.44 89 SER A N 1
ATOM 718 C CA . SER A 1 89 ? -2.049 20.504 13.732 1.00 91.44 89 SER A CA 1
ATOM 719 C C . SER A 1 89 ? -3.344 19.681 13.727 1.00 91.44 89 SER A C 1
ATOM 721 O O . SER A 1 89 ? -3.426 18.649 13.065 1.00 91.44 89 SER A O 1
ATOM 723 N N . VAL A 1 90 ? -4.362 20.124 14.472 1.00 88.81 90 VAL A N 1
ATOM 724 C CA . VAL A 1 90 ? -5.648 19.416 14.625 1.00 88.81 90 VAL A CA 1
ATOM 725 C C . VAL A 1 90 ? -6.751 20.190 13.888 1.00 88.81 90 VAL A C 1
ATOM 727 O O . VAL A 1 90 ? -6.866 21.396 14.119 1.00 88.81 90 VAL A O 1
ATOM 730 N N . PRO A 1 91 ? -7.599 19.543 13.059 1.00 86.38 91 PRO A N 1
ATOM 731 C CA . PRO A 1 91 ? -7.612 18.113 12.716 1.00 86.38 91 PRO A CA 1
ATOM 732 C C . PRO A 1 91 ? -6.389 17.674 11.890 1.00 86.38 91 PRO A C 1
ATOM 734 O O . PRO A 1 91 ? -5.875 18.444 11.082 1.00 86.38 91 PRO A O 1
ATOM 737 N N . LEU A 1 92 ? -5.930 16.433 12.099 1.00 90.62 92 LEU A N 1
ATOM 738 C CA . LEU A 1 92 ? -4.656 15.938 11.559 1.00 90.62 92 LEU A CA 1
ATOM 739 C C . LEU A 1 92 ? -4.626 15.909 10.028 1.00 90.62 92 LEU A C 1
ATOM 741 O O . LEU A 1 92 ? -5.609 15.563 9.371 1.00 90.62 92 LEU A O 1
ATOM 745 N N . ASN A 1 93 ? -3.453 16.166 9.449 1.00 91.69 93 ASN A N 1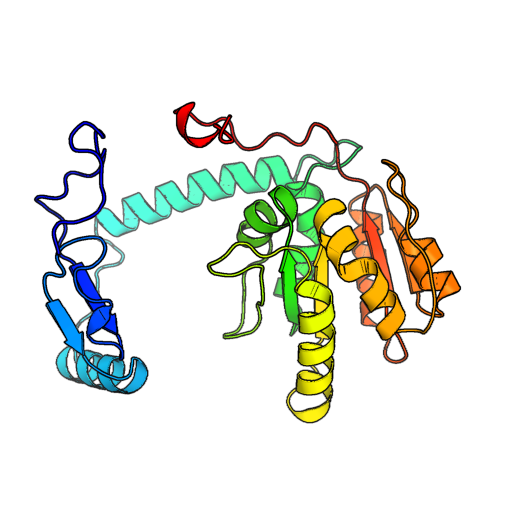
ATOM 746 C CA . ASN A 1 93 ? -3.186 15.816 8.056 1.00 91.69 93 ASN A CA 1
ATOM 747 C C . ASN A 1 93 ? -2.844 14.309 7.924 1.00 91.69 93 ASN A C 1
ATOM 749 O O . ASN A 1 93 ? -2.407 13.668 8.883 1.00 91.69 93 ASN A O 1
ATOM 753 N N . TYR A 1 94 ? -3.015 13.735 6.724 1.00 92.06 94 TYR A N 1
ATOM 754 C CA . TYR A 1 94 ? -2.753 12.307 6.470 1.00 92.06 94 TYR A CA 1
ATOM 755 C C . TYR A 1 94 ? -1.326 11.862 6.822 1.00 92.06 94 TYR A C 1
ATOM 757 O O . TYR A 1 94 ? -1.143 10.750 7.308 1.00 92.06 94 TYR A O 1
ATOM 765 N N . TYR A 1 95 ? -0.308 12.690 6.577 1.00 95.25 95 TYR A N 1
ATOM 766 C CA . TYR A 1 95 ? 1.083 12.321 6.843 1.00 95.25 95 TYR A CA 1
ATOM 767 C C . TYR A 1 95 ? 1.317 12.152 8.347 1.00 95.25 95 TYR A C 1
ATOM 769 O O . TYR A 1 95 ? 1.817 11.109 8.760 1.00 95.25 95 TYR A O 1
ATOM 777 N N . ALA A 1 96 ? 0.872 13.113 9.163 1.00 95.38 96 ALA A N 1
ATOM 778 C CA . ALA A 1 96 ? 0.957 13.025 10.621 1.00 95.38 96 ALA A CA 1
ATOM 779 C C . ALA A 1 96 ? 0.165 11.830 11.179 1.00 95.38 96 ALA A C 1
ATOM 781 O O . ALA A 1 96 ? 0.673 11.086 12.018 1.00 95.38 96 ALA A O 1
ATOM 782 N N . ALA A 1 97 ? -1.042 11.582 10.660 1.00 94.25 97 ALA A N 1
ATOM 783 C CA . ALA A 1 97 ? -1.852 10.425 11.046 1.00 94.25 97 ALA A CA 1
ATOM 784 C C . ALA A 1 97 ? -1.219 9.072 10.655 1.00 94.25 97 ALA A C 1
ATOM 786 O O . ALA A 1 97 ? -1.425 8.079 11.355 1.00 94.25 97 ALA A O 1
ATOM 787 N N . TYR A 1 98 ? -0.420 9.014 9.580 1.00 95.81 98 TYR A N 1
ATOM 788 C CA . TYR A 1 98 ? 0.305 7.800 9.188 1.00 95.81 98 TYR A CA 1
ATOM 789 C C . TYR A 1 98 ? 1.661 7.609 9.875 1.00 95.81 98 TYR A C 1
ATOM 791 O O . TYR A 1 98 ? 2.115 6.469 9.921 1.00 95.81 98 TYR A O 1
ATOM 799 N N . THR A 1 99 ? 2.294 8.640 10.444 1.00 94.62 99 THR A N 1
ATOM 800 C CA . THR A 1 99 ? 3.530 8.510 11.249 1.00 94.62 99 THR A CA 1
ATOM 801 C C . THR A 1 99 ? 3.499 7.340 12.256 1.00 94.62 99 THR A C 1
ATOM 803 O O . THR A 1 99 ? 4.404 6.500 12.206 1.00 94.62 99 THR A O 1
ATOM 806 N N . PRO A 1 100 ? 2.475 7.199 13.129 1.00 93.31 100 PRO A N 1
ATOM 807 C CA . PRO A 1 100 ? 2.402 6.088 14.083 1.00 93.31 100 PRO A CA 1
ATOM 808 C C . PRO A 1 100 ? 2.155 4.731 13.408 1.00 93.31 100 PRO A C 1
ATOM 810 O O . PRO A 1 100 ? 2.733 3.725 13.813 1.00 93.31 100 PRO A O 1
ATOM 813 N N . ILE A 1 101 ? 1.356 4.700 12.335 1.00 92.75 101 ILE A N 1
ATOM 814 C CA . ILE A 1 101 ? 1.068 3.479 11.567 1.00 92.75 101 ILE A CA 1
ATOM 815 C C . ILE A 1 101 ? 2.335 2.978 10.857 1.00 92.75 101 ILE A C 1
ATOM 817 O O . ILE A 1 101 ? 2.639 1.790 10.903 1.00 92.75 101 ILE A O 1
ATOM 821 N N . ARG A 1 102 ? 3.123 3.878 10.259 1.00 93.19 102 ARG A N 1
ATOM 822 C CA . ARG A 1 102 ? 4.406 3.564 9.617 1.00 93.19 102 ARG A CA 1
ATOM 823 C C . ARG A 1 102 ? 5.387 2.934 10.604 1.00 93.19 102 ARG A C 1
ATOM 825 O O . ARG A 1 102 ? 5.882 1.840 10.355 1.00 93.19 102 ARG A O 1
ATOM 832 N N . LYS A 1 103 ? 5.608 3.597 11.742 1.00 90.19 103 LYS A N 1
ATOM 833 C CA . LYS A 1 103 ? 6.460 3.115 12.842 1.00 90.19 103 LYS A CA 1
ATOM 834 C C . LYS A 1 103 ? 6.017 1.738 13.352 1.00 90.19 103 LYS A C 1
ATOM 836 O O . LYS A 1 103 ? 6.858 0.910 13.685 1.00 90.19 103 LYS A O 1
ATOM 841 N N . PHE A 1 104 ? 4.708 1.482 13.385 1.00 86.62 104 PHE A N 1
ATOM 842 C CA . PHE A 1 104 ? 4.154 0.183 13.756 1.00 86.62 104 PHE A CA 1
ATOM 843 C C . PHE A 1 104 ? 4.440 -0.913 12.708 1.00 86.62 104 PHE A C 1
ATOM 845 O O . PHE A 1 104 ? 4.840 -2.019 13.076 1.00 86.62 104 PHE A O 1
ATOM 852 N N . LEU A 1 105 ? 4.293 -0.604 11.412 1.00 89.44 105 LEU A N 1
ATOM 853 C CA . LEU A 1 105 ? 4.613 -1.510 10.296 1.00 89.44 105 LEU A CA 1
ATOM 854 C C . LEU A 1 105 ? 6.115 -1.823 10.198 1.00 89.44 105 LEU A C 1
ATOM 856 O O . LEU A 1 105 ? 6.487 -2.953 9.903 1.00 89.44 105 LEU A O 1
ATOM 860 N N . GLU A 1 106 ? 6.983 -0.857 10.507 1.00 87.88 106 GLU A N 1
ATOM 861 C CA . GLU A 1 106 ? 8.441 -1.049 10.590 1.00 87.88 106 GLU A CA 1
ATOM 862 C C . GLU A 1 106 ? 8.859 -2.015 11.728 1.00 87.88 106 GLU A C 1
ATOM 864 O O . GLU A 1 106 ? 10.008 -2.453 11.770 1.00 87.88 106 GLU A O 1
ATOM 869 N N . GLN A 1 107 ? 7.942 -2.369 12.642 1.00 86.56 107 GLN A N 1
ATOM 870 C CA . GLN A 1 107 ? 8.195 -3.202 13.829 1.00 86.56 107 GLN A CA 1
ATOM 871 C C . GLN A 1 107 ? 7.386 -4.512 13.870 1.00 86.56 107 GLN A C 1
ATOM 873 O O . GLN A 1 107 ? 7.579 -5.311 14.788 1.00 86.56 107 GLN A O 1
ATOM 878 N N . SER A 1 108 ? 6.488 -4.747 12.905 1.00 84.12 108 SER A N 1
ATOM 879 C CA . SER A 1 108 ? 5.459 -5.795 12.990 1.00 84.12 108 SER A CA 1
ATOM 880 C C . SER A 1 108 ? 5.263 -6.541 11.669 1.00 84.12 108 SER A C 1
ATOM 882 O O . SER A 1 108 ? 5.261 -5.941 10.599 1.00 84.12 108 SER A O 1
ATOM 884 N N . ASP A 1 109 ? 5.004 -7.848 11.745 1.00 88.75 109 ASP A N 1
ATOM 885 C CA . ASP A 1 109 ? 4.574 -8.644 10.591 1.00 88.75 109 ASP A CA 1
ATOM 886 C C . ASP A 1 109 ? 3.088 -8.375 10.288 1.00 88.75 109 ASP A C 1
ATOM 888 O O . ASP A 1 109 ? 2.198 -8.777 11.048 1.00 88.75 109 ASP A O 1
ATOM 892 N N . VAL A 1 110 ? 2.821 -7.622 9.216 1.00 89.12 110 VAL A N 1
ATOM 893 C CA . VAL A 1 110 ? 1.491 -7.081 8.906 1.00 89.12 110 VAL A CA 1
ATOM 894 C C . VAL A 1 110 ? 1.170 -7.169 7.416 1.00 89.12 110 VAL A C 1
ATOM 896 O O . VAL A 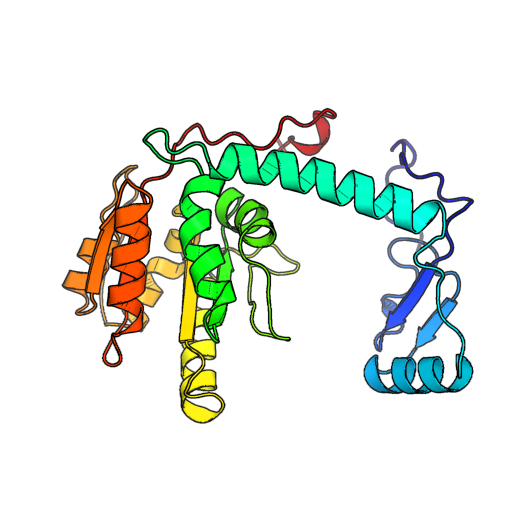1 110 ? 1.912 -6.667 6.569 1.00 89.12 110 VAL A O 1
ATOM 899 N N . LEU A 1 111 ? -0.005 -7.719 7.111 1.00 91.31 111 LEU A N 1
ATOM 900 C CA . LEU A 1 111 ? -0.655 -7.598 5.810 1.00 91.31 111 LEU A CA 1
ATOM 901 C C . LEU A 1 111 ? -1.572 -6.367 5.826 1.00 91.31 111 LEU A C 1
ATOM 903 O O . LEU A 1 111 ? -2.527 -6.299 6.601 1.00 91.31 111 LEU A O 1
ATOM 907 N N . VAL A 1 112 ? -1.274 -5.384 4.976 1.00 93.31 112 VAL A N 1
ATOM 908 C CA . VAL A 1 112 ? -2.016 -4.120 4.873 1.00 93.31 112 VAL A CA 1
ATOM 909 C C . VAL A 1 112 ? -3.062 -4.203 3.765 1.00 93.31 112 VAL A C 1
ATOM 911 O O . VAL A 1 112 ? -2.723 -4.392 2.600 1.00 93.31 112 VAL A O 1
ATOM 914 N N . VAL A 1 113 ? -4.326 -3.983 4.107 1.00 91.62 113 VAL A N 1
ATOM 915 C CA . VAL A 1 113 ? -5.412 -3.758 3.148 1.00 91.62 113 VAL A CA 1
ATOM 916 C C . VAL A 1 113 ? -5.745 -2.268 3.133 1.00 91.62 113 VAL A C 1
ATOM 918 O O . VAL A 1 113 ? -5.992 -1.691 4.191 1.00 91.62 113 VAL A O 1
ATOM 921 N N . ASN A 1 114 ? -5.717 -1.607 1.974 1.00 92.94 114 ASN A N 1
ATOM 922 C CA . ASN A 1 114 ? -5.810 -0.143 1.913 1.00 92.94 114 ASN A CA 1
ATOM 923 C C . ASN A 1 114 ? -6.520 0.368 0.651 1.00 92.94 114 ASN A C 1
ATOM 925 O O . ASN A 1 114 ? -6.081 0.093 -0.456 1.00 92.94 114 ASN A O 1
ATOM 929 N N . GLU A 1 115 ? -7.578 1.162 0.809 1.00 90.50 115 GLU A N 1
ATOM 930 C CA . GLU A 1 115 ? -8.343 1.751 -0.302 1.00 90.50 115 GLU A CA 1
ATOM 931 C C . GLU A 1 115 ? -8.853 3.169 0.043 1.00 90.50 115 GLU A C 1
ATOM 933 O O . GLU A 1 115 ? -8.584 3.702 1.123 1.00 90.50 115 GLU A O 1
ATOM 938 N N . GLY A 1 116 ? -9.535 3.822 -0.903 1.00 87.56 116 GLY A N 1
ATOM 939 C CA . GLY A 1 116 ? -9.858 5.254 -0.873 1.00 87.56 116 GLY A CA 1
ATOM 940 C C . GLY A 1 116 ? -9.008 6.077 -1.844 1.00 87.56 116 GLY A C 1
ATOM 941 O O . GLY A 1 116 ? -8.187 5.543 -2.582 1.00 87.56 116 GLY A O 1
ATOM 942 N N . ALA A 1 117 ? -9.195 7.401 -1.845 1.00 87.25 117 ALA A N 1
ATOM 943 C CA . ALA A 1 117 ? -8.424 8.315 -2.692 1.00 87.25 117 ALA A CA 1
ATOM 944 C C . ALA A 1 117 ? -7.136 8.783 -1.988 1.00 87.25 117 ALA A C 1
ATOM 946 O O . ALA A 1 117 ? -6.072 8.190 -2.163 1.00 87.25 117 ALA A O 1
ATOM 947 N N . ASN A 1 118 ? -7.218 9.828 -1.155 1.00 84.94 118 ASN A N 1
ATOM 948 C CA . ASN A 1 118 ? -6.064 10.341 -0.402 1.00 84.94 118 ASN A CA 1
ATOM 949 C C . ASN A 1 118 ? -5.493 9.274 0.550 1.00 84.94 118 ASN A C 1
ATOM 951 O O . ASN A 1 118 ? -4.276 9.098 0.596 1.00 84.94 118 ASN A O 1
ATOM 955 N N . THR A 1 119 ? -6.361 8.496 1.204 1.00 88.31 119 THR A N 1
ATOM 956 C CA . THR A 1 119 ? -5.997 7.359 2.064 1.00 88.31 119 THR A CA 1
ATOM 957 C C . THR A 1 119 ? -5.129 6.313 1.362 1.00 88.31 119 THR A C 1
ATOM 959 O O . THR A 1 119 ? -4.229 5.743 1.975 1.00 88.31 119 THR A O 1
ATOM 962 N N . MET A 1 120 ? -5.364 6.043 0.075 1.00 91.75 120 MET A N 1
ATOM 963 C CA . MET A 1 120 ? -4.579 5.060 -0.674 1.00 91.75 120 MET A CA 1
ATOM 964 C C . MET A 1 120 ? -3.330 5.687 -1.298 1.00 91.75 120 MET A C 1
ATOM 966 O O . MET A 1 120 ? -2.255 5.099 -1.227 1.00 91.75 120 MET A O 1
ATOM 970 N N . ASP A 1 121 ? -3.434 6.887 -1.877 1.00 91.06 121 ASP A N 1
ATOM 971 C CA . ASP A 1 121 ? -2.301 7.554 -2.534 1.00 91.06 121 ASP A CA 1
ATOM 972 C C . ASP A 1 121 ? -1.208 7.981 -1.542 1.00 91.06 121 ASP A C 1
ATOM 974 O O . ASP A 1 121 ? -0.019 7.732 -1.770 1.00 91.06 121 ASP A O 1
ATOM 978 N N . ILE A 1 122 ? -1.604 8.599 -0.426 1.00 92.81 122 ILE A N 1
ATOM 979 C CA . ILE A 1 122 ? -0.682 8.992 0.646 1.00 92.81 122 ILE A CA 1
ATOM 980 C C . ILE A 1 122 ? -0.322 7.762 1.486 1.00 92.81 122 ILE A C 1
ATOM 982 O O . ILE A 1 122 ? 0.851 7.573 1.806 1.00 92.81 122 ILE A O 1
ATOM 986 N N . GLY A 1 123 ? -1.284 6.869 1.745 1.00 91.88 123 GLY A N 1
ATOM 987 C CA . GLY A 1 123 ? -1.045 5.605 2.444 1.00 91.88 123 GLY A CA 1
ATOM 988 C C . GLY A 1 123 ? 0.023 4.742 1.772 1.00 91.88 123 GLY A C 1
ATOM 989 O O . GLY A 1 123 ? 0.938 4.291 2.445 1.00 91.88 123 GLY A O 1
ATOM 990 N N . ARG A 1 124 ? 0.007 4.597 0.442 1.00 91.38 124 ARG A N 1
ATOM 991 C CA . ARG A 1 124 ? 1.048 3.888 -0.333 1.00 91.38 124 ARG A CA 1
ATOM 992 C C . ARG A 1 124 ? 2.441 4.534 -0.240 1.00 91.38 124 ARG A C 1
ATOM 994 O O . ARG A 1 124 ? 3.434 3.863 -0.495 1.00 91.38 124 ARG A O 1
ATOM 1001 N N . THR A 1 125 ? 2.527 5.816 0.126 1.00 91.25 125 THR A N 1
ATOM 1002 C CA . THR A 1 125 ? 3.804 6.515 0.376 1.00 91.25 125 THR A CA 1
ATOM 1003 C C . THR A 1 125 ? 4.266 6.362 1.829 1.00 91.25 125 THR A C 1
ATOM 1005 O O . THR A 1 125 ? 5.462 6.246 2.080 1.00 91.25 125 THR A O 1
ATOM 1008 N N . MET A 1 126 ? 3.330 6.365 2.783 1.00 94.06 126 MET A N 1
ATOM 1009 C CA . MET A 1 126 ? 3.623 6.334 4.221 1.00 94.06 126 MET A CA 1
ATOM 1010 C C . MET A 1 126 ? 3.662 4.927 4.831 1.00 94.06 126 MET A C 1
ATOM 1012 O O . MET A 1 126 ? 4.272 4.746 5.876 1.00 94.06 126 MET A O 1
ATOM 1016 N N . MET A 1 127 ? 3.040 3.933 4.198 1.00 92.31 127 MET A N 1
ATOM 1017 C CA . MET A 1 127 ? 2.955 2.544 4.660 1.00 92.31 127 MET A CA 1
ATOM 1018 C C . MET A 1 127 ? 3.708 1.622 3.685 1.00 92.31 127 MET A C 1
ATOM 1020 O O . MET A 1 127 ? 3.079 0.988 2.830 1.00 92.31 127 MET A O 1
ATOM 1024 N N . PRO A 1 128 ? 5.053 1.572 3.751 1.00 88.44 128 PRO A N 1
ATOM 1025 C CA . PRO A 1 128 ? 5.850 0.723 2.873 1.00 88.44 128 PRO A CA 1
ATOM 1026 C C . PRO A 1 128 ? 5.612 -0.763 3.170 1.00 88.44 128 PRO A C 1
ATOM 1028 O O . PRO A 1 128 ? 5.556 -1.182 4.325 1.00 88.44 128 PRO A O 1
ATOM 1031 N N . SER A 1 129 ? 5.518 -1.584 2.123 1.00 85.75 129 SER A N 1
ATOM 1032 C CA . SER A 1 129 ? 5.468 -3.043 2.264 1.00 85.75 129 SER A CA 1
ATOM 1033 C C . SER A 1 129 ? 6.869 -3.588 2.537 1.00 85.75 129 SER A C 1
ATOM 1035 O O . SER A 1 129 ? 7.716 -3.598 1.647 1.00 85.75 129 SER A O 1
ATOM 1037 N N . VAL A 1 130 ? 7.110 -4.039 3.770 1.00 83.88 130 VAL A N 1
ATOM 1038 C CA . VAL A 1 130 ? 8.394 -4.631 4.193 1.00 83.88 130 VAL A CA 1
ATOM 1039 C C . VAL A 1 130 ? 8.554 -6.070 3.677 1.00 83.88 130 VAL A C 1
ATOM 1041 O O . VAL A 1 130 ? 9.675 -6.538 3.492 1.00 83.88 130 VAL A O 1
ATOM 1044 N N . LEU A 1 131 ? 7.443 -6.768 3.404 1.00 88.75 131 LEU A N 1
ATOM 1045 C CA . LEU A 1 131 ? 7.416 -8.165 2.965 1.00 88.75 131 LEU A CA 1
ATOM 1046 C C . LEU A 1 131 ? 6.664 -8.332 1.627 1.00 88.75 131 LEU A C 1
ATOM 1048 O O . LEU A 1 131 ? 5.715 -7.594 1.341 1.00 88.75 131 LEU A O 1
ATOM 1052 N N . PRO A 1 132 ? 7.045 -9.312 0.783 1.00 90.88 132 PRO A N 1
ATOM 1053 C CA . PRO A 1 132 ? 6.348 -9.579 -0.471 1.00 90.88 132 PRO A CA 1
ATOM 1054 C C . PRO A 1 132 ? 4.925 -10.090 -0.208 1.00 90.88 132 PRO A C 1
ATOM 1056 O O . PRO A 1 132 ? 4.709 -10.914 0.679 1.00 90.88 132 PRO A O 1
ATOM 1059 N N . ARG A 1 133 ? 3.961 -9.638 -1.022 1.00 91.75 133 ARG A N 1
ATOM 1060 C CA . ARG A 1 133 ? 2.520 -9.960 -0.908 1.00 91.75 133 ARG A CA 1
ATOM 1061 C C . ARG A 1 133 ? 1.854 -9.492 0.403 1.00 91.75 133 ARG A C 1
ATOM 1063 O O . ARG A 1 133 ? 0.716 -9.867 0.660 1.00 91.75 133 ARG A O 1
ATOM 1070 N N . SER A 1 134 ? 2.496 -8.622 1.193 1.00 91.06 134 SER A N 1
ATOM 1071 C CA . SER A 1 134 ? 1.923 -8.066 2.433 1.00 91.06 134 SER A CA 1
ATOM 1072 C C . SER A 1 134 ? 1.060 -6.806 2.222 1.00 91.06 134 SER A C 1
ATOM 1074 O O . SER A 1 134 ? 0.811 -6.055 3.166 1.00 91.06 134 SER A O 1
ATOM 1076 N N . ARG A 1 135 ? 0.596 -6.543 0.992 1.00 94.75 135 ARG A N 1
ATOM 1077 C CA . ARG A 1 135 ? -0.315 -5.435 0.667 1.00 94.75 135 ARG A CA 1
ATOM 1078 C C . ARG A 1 135 ? -1.384 -5.864 -0.335 1.00 94.75 135 ARG A C 1
ATOM 1080 O O . ARG A 1 135 ? -1.059 -6.480 -1.346 1.00 94.75 135 ARG A O 1
ATOM 1087 N N . LEU A 1 136 ? -2.625 -5.460 -0.072 1.00 94.94 136 LEU A N 1
ATOM 1088 C CA . LEU A 1 136 ? -3.767 -5.526 -0.983 1.00 94.94 136 LEU A CA 1
ATOM 1089 C C . LEU A 1 136 ? -4.402 -4.127 -1.077 1.00 94.94 136 LEU A C 1
ATOM 1091 O O . LEU A 1 136 ? -4.601 -3.467 -0.056 1.00 94.94 136 LEU A O 1
ATOM 1095 N N . ASP A 1 137 ? -4.720 -3.657 -2.280 1.00 95.12 137 ASP A N 1
ATOM 1096 C CA . ASP A 1 137 ? -5.407 -2.375 -2.490 1.00 95.12 137 ASP A CA 1
ATOM 1097 C C . ASP A 1 137 ? -6.372 -2.417 -3.685 1.00 95.12 137 ASP A C 1
ATOM 1099 O O . ASP A 1 137 ? -6.636 -3.482 -4.246 1.00 95.12 137 ASP A O 1
ATOM 1103 N N . ALA A 1 138 ? -6.945 -1.265 -4.040 1.00 92.31 138 ALA A N 1
ATOM 1104 C CA . ALA A 1 138 ? -7.996 -1.123 -5.052 1.00 92.31 138 ALA A CA 1
ATOM 1105 C C . ALA A 1 138 ? -7.609 -1.609 -6.472 1.00 92.31 138 ALA A C 1
ATOM 1107 O O . ALA A 1 138 ? -8.484 -1.742 -7.336 1.00 92.31 138 ALA A O 1
ATOM 1108 N N . GLY A 1 139 ? -6.321 -1.884 -6.722 1.00 93.50 139 GLY A N 1
ATOM 1109 C CA . GLY A 1 139 ? -5.832 -2.554 -7.927 1.00 93.50 139 GLY A CA 1
ATOM 1110 C C . GLY A 1 139 ? -6.061 -1.787 -9.234 1.00 93.50 139 GLY A C 1
ATOM 1111 O O . GLY A 1 139 ? -6.348 -0.590 -9.249 1.00 93.50 139 GLY A O 1
ATOM 1112 N N . THR A 1 140 ? -5.939 -2.493 -10.361 1.00 93.19 140 THR A N 1
ATOM 1113 C CA . THR A 1 140 ? -5.921 -1.918 -11.722 1.00 93.19 140 THR A CA 1
ATOM 1114 C C . THR A 1 140 ? -7.177 -1.120 -12.092 1.00 93.19 140 THR A C 1
ATOM 1116 O O . THR A 1 140 ? -7.098 -0.193 -12.895 1.00 93.19 140 THR A O 1
ATOM 1119 N N . PHE A 1 141 ? -8.337 -1.450 -11.514 1.00 91.31 141 PHE A N 1
ATOM 1120 C CA . PHE A 1 141 ? -9.595 -0.725 -11.746 1.00 91.31 141 PHE A CA 1
ATOM 1121 C C . PHE A 1 141 ? -9.878 0.378 -10.713 1.00 91.31 141 PHE A C 1
ATOM 1123 O O . PHE A 1 141 ? -10.825 1.140 -10.904 1.00 91.31 141 PHE A O 1
ATOM 1130 N N . GLY A 1 142 ? -9.079 0.503 -9.646 1.00 90.88 142 GLY A N 1
ATOM 1131 C CA . GLY A 1 142 ? -9.346 1.463 -8.571 1.00 90.88 142 GLY A CA 1
ATOM 1132 C C . GLY A 1 142 ? -10.670 1.186 -7.850 1.00 90.88 142 GLY A C 1
ATOM 1133 O O . GLY A 1 142 ? -11.380 2.122 -7.486 1.00 90.88 142 GLY A O 1
ATOM 1134 N N . THR A 1 143 ? -11.027 -0.090 -7.685 1.00 90.25 143 THR A N 1
ATOM 1135 C CA . THR A 1 143 ? -12.311 -0.521 -7.120 1.00 90.25 143 THR A CA 1
ATOM 1136 C C . THR A 1 143 ? -12.398 -0.173 -5.635 1.00 90.25 143 THR A C 1
ATOM 1138 O O . THR A 1 143 ? -11.586 -0.645 -4.846 1.00 90.25 143 THR A O 1
ATOM 1141 N N . MET A 1 144 ? -13.402 0.619 -5.254 1.00 88.75 144 MET A N 1
ATOM 1142 C CA . MET A 1 144 ? -13.742 0.890 -3.852 1.00 88.75 144 MET A CA 1
ATOM 1143 C C . MET A 1 144 ? -14.736 -0.161 -3.337 1.00 88.75 144 MET A C 1
ATOM 1145 O O . MET A 1 144 ? -15.657 -0.543 -4.060 1.00 88.75 144 MET A O 1
ATOM 1149 N N . GLY A 1 145 ? -14.568 -0.598 -2.091 1.00 84.56 145 GLY A N 1
ATOM 1150 C CA . GLY A 1 145 ? -15.369 -1.643 -1.451 1.00 84.56 145 GLY A CA 1
ATOM 1151 C C . GLY A 1 145 ? -14.718 -3.029 -1.444 1.00 84.56 145 GLY A C 1
ATOM 1152 O O . GLY A 1 145 ? -15.372 -3.996 -1.064 1.00 84.56 145 GLY A O 1
ATOM 1153 N N . VAL A 1 146 ? -13.446 -3.161 -1.841 1.00 89.62 146 VAL A N 1
ATOM 1154 C CA . VAL A 1 146 ? -12.746 -4.463 -1.807 1.00 89.62 146 VAL A CA 1
ATOM 1155 C C . VAL A 1 146 ? -12.195 -4.802 -0.419 1.00 89.62 146 VAL A C 1
ATOM 1157 O O . VAL A 1 146 ? -11.943 -5.969 -0.118 1.00 89.62 146 VAL A O 1
ATOM 1160 N N . GLY A 1 147 ? -12.003 -3.802 0.444 1.00 86.94 147 GLY A N 1
ATOM 1161 C CA . GLY A 1 147 ? -11.123 -3.895 1.603 1.00 86.94 147 GLY A CA 1
ATOM 1162 C C . GLY A 1 147 ? -11.580 -4.850 2.702 1.00 86.94 147 GLY A C 1
ATOM 1163 O O . GLY A 1 147 ? -10.740 -5.521 3.292 1.00 86.94 147 GLY A O 1
ATOM 1164 N N . HIS A 1 148 ? -12.880 -4.977 2.970 1.00 83.88 148 HIS A N 1
ATOM 1165 C CA . HIS A 1 148 ? -13.353 -5.935 3.979 1.00 83.88 148 HIS A CA 1
ATOM 1166 C C . HIS A 1 148 ? -13.402 -7.380 3.457 1.00 83.88 148 HIS A C 1
ATOM 1168 O O . HIS A 1 148 ? -13.063 -8.307 4.190 1.00 83.88 148 HIS A O 1
ATOM 1174 N N . GLY A 1 149 ? -13.722 -7.587 2.174 1.00 81.19 149 GLY A N 1
ATOM 1175 C CA . GLY A 1 149 ? -13.593 -8.905 1.542 1.00 81.19 149 GLY A CA 1
ATOM 1176 C C . GLY A 1 149 ? -12.133 -9.375 1.519 1.00 81.19 149 GLY A C 1
ATOM 1177 O O . GLY A 1 149 ? -11.827 -10.514 1.874 1.00 81.19 149 GLY A O 1
ATOM 1178 N N . TYR A 1 150 ? -11.213 -8.463 1.190 1.00 91.00 150 TYR A N 1
ATOM 1179 C CA . TYR A 1 150 ? -9.771 -8.694 1.269 1.00 91.00 150 TYR A CA 1
ATOM 1180 C C . TYR A 1 150 ? -9.276 -8.904 2.704 1.00 91.00 150 TYR A C 1
ATOM 1182 O O . TYR A 1 150 ? -8.429 -9.769 2.910 1.00 91.00 150 TYR A O 1
ATOM 1190 N N . SER A 1 151 ? -9.783 -8.171 3.703 1.00 85.00 151 SER A N 1
ATOM 1191 C CA . SER A 1 151 ? -9.343 -8.346 5.093 1.00 85.00 151 SER A CA 1
ATOM 1192 C C . SER A 1 151 ? -9.824 -9.665 5.695 1.00 85.00 151 SER A C 1
ATOM 1194 O O . SER A 1 151 ? -9.045 -10.320 6.385 1.00 85.00 151 SER A O 1
ATOM 1196 N N . LEU A 1 152 ? -11.043 -10.111 5.372 1.00 79.12 152 LEU A N 1
ATOM 1197 C CA . LEU A 1 152 ? -11.551 -11.430 5.752 1.00 79.12 152 LEU A CA 1
ATOM 1198 C C . LEU A 1 152 ? -10.731 -12.554 5.097 1.00 79.12 152 LEU A C 1
ATOM 1200 O O . LEU A 1 152 ? -10.280 -13.468 5.788 1.00 79.12 152 LEU A O 1
ATOM 1204 N N . ALA A 1 153 ? -10.475 -12.465 3.787 1.00 86.31 153 ALA A N 1
ATOM 1205 C CA . ALA A 1 153 ? -9.646 -13.437 3.072 1.00 86.31 153 ALA A CA 1
ATOM 1206 C C . ALA A 1 153 ? -8.205 -13.484 3.618 1.00 86.31 153 ALA A C 1
ATOM 1208 O O . ALA A 1 153 ? -7.670 -14.566 3.866 1.00 86.31 153 ALA A O 1
ATOM 1209 N N . ALA A 1 154 ? -7.602 -12.319 3.877 1.00 87.62 154 ALA A N 1
ATOM 1210 C CA . ALA A 1 154 ? -6.286 -12.202 4.496 1.00 87.62 154 ALA A CA 1
ATOM 1211 C C . ALA A 1 154 ? -6.263 -12.776 5.921 1.00 87.62 154 ALA A C 1
ATOM 1213 O O . ALA A 1 154 ? -5.337 -13.505 6.262 1.00 87.62 154 ALA A O 1
ATOM 1214 N N . ALA A 1 155 ? -7.279 -12.506 6.746 1.00 81.25 155 ALA A N 1
ATOM 1215 C CA . ALA A 1 155 ? -7.342 -13.002 8.119 1.00 81.25 155 ALA A CA 1
ATOM 1216 C C . ALA A 1 155 ? -7.469 -14.532 8.170 1.00 81.25 155 ALA A C 1
ATOM 1218 O O . ALA A 1 155 ? -6.792 -15.173 8.973 1.00 81.25 155 ALA A O 1
ATOM 1219 N N . LEU A 1 156 ? -8.275 -15.123 7.280 1.00 81.81 156 LEU A N 1
ATOM 1220 C CA . LEU A 1 156 ? -8.377 -16.577 7.120 1.00 81.81 156 LEU A CA 1
ATOM 1221 C C . LEU A 1 156 ? -7.051 -17.184 6.636 1.00 81.81 156 LEU A C 1
ATOM 1223 O O . LEU A 1 156 ? -6.576 -18.153 7.225 1.00 81.81 156 LEU A O 1
ATOM 1227 N N . TYR A 1 157 ? -6.411 -16.584 5.625 1.00 89.62 157 TYR A N 1
ATOM 1228 C CA . TYR A 1 157 ? -5.106 -17.039 5.142 1.00 89.62 157 TYR A CA 1
ATOM 1229 C C . TYR A 1 157 ? -4.033 -16.978 6.240 1.00 89.62 157 TYR A C 1
ATOM 1231 O O . TYR A 1 157 ? -3.342 -17.973 6.468 1.00 89.62 157 TYR A O 1
ATOM 1239 N N . CYS A 1 158 ? -3.922 -15.852 6.953 1.00 86.38 158 CYS A N 1
ATOM 1240 C CA . CYS A 1 158 ? -2.958 -15.675 8.037 1.00 86.38 158 CYS A CA 1
ATOM 1241 C C . CYS A 1 158 ? -3.226 -16.646 9.192 1.00 86.38 158 CYS A C 1
ATOM 1243 O O . CYS A 1 158 ? -2.284 -17.276 9.659 1.00 86.38 158 CYS A O 1
ATOM 1245 N N . ARG A 1 159 ? -4.486 -16.858 9.604 1.00 83.19 159 ARG A N 1
ATOM 1246 C CA . ARG A 1 159 ? -4.845 -17.861 10.628 1.00 83.19 159 ARG A CA 1
ATOM 1247 C C . ARG A 1 159 ? -4.268 -19.246 10.306 1.00 83.19 159 ARG A C 1
ATOM 1249 O O . ARG A 1 159 ? -3.745 -19.899 11.205 1.00 83.19 159 ARG A O 1
ATOM 1256 N N . ASP A 1 160 ? -4.354 -19.665 9.044 1.00 85.75 160 ASP A N 1
ATOM 1257 C CA . ASP A 1 160 ? -4.013 -21.029 8.624 1.00 85.75 160 ASP A CA 1
ATOM 1258 C C . ASP A 1 160 ? -2.539 -21.199 8.202 1.00 85.75 160 ASP A C 1
ATOM 1260 O O . ASP A 1 160 ? -1.964 -22.266 8.410 1.00 85.75 160 ASP A O 1
ATOM 1264 N N . HIS A 1 161 ? -1.905 -20.158 7.645 1.00 90.56 161 HIS A N 1
ATOM 1265 C CA . HIS A 1 161 ? -0.573 -20.246 7.016 1.00 90.56 161 HIS A CA 1
ATOM 1266 C C . HIS A 1 161 ? 0.476 -19.300 7.613 1.00 90.56 161 HIS A C 1
ATOM 1268 O O . HIS A 1 161 ? 1.675 -19.478 7.386 1.00 90.56 161 HIS A O 1
ATOM 1274 N N . SER A 1 162 ? 0.072 -18.251 8.330 1.00 88.19 162 SER A N 1
ATOM 1275 C CA . SER A 1 162 ? 0.984 -17.225 8.859 1.00 88.19 162 SER A CA 1
ATOM 1276 C C . SER A 1 162 ? 0.444 -16.617 10.168 1.00 88.19 162 SER A C 1
ATOM 1278 O O . SER A 1 162 ? 0.210 -15.414 10.240 1.00 88.19 162 SER A O 1
ATOM 1280 N N . PRO A 1 163 ? 0.230 -17.416 11.237 1.00 83.44 163 PRO A N 1
ATOM 1281 C CA . PRO A 1 163 ? -0.573 -17.019 12.407 1.00 83.44 163 PRO A CA 1
ATOM 1282 C C . PRO A 1 163 ? 0.066 -15.951 13.314 1.00 83.44 163 PRO A C 1
ATOM 1284 O O . PRO A 1 163 ? -0.485 -15.611 14.360 1.00 83.44 163 PRO A O 1
ATOM 1287 N N . LYS A 1 164 ? 1.240 -15.430 12.938 1.00 85.38 164 LYS A N 1
ATOM 1288 C CA . LYS A 1 164 ? 1.875 -14.254 13.554 1.00 85.38 164 LYS A CA 1
ATOM 1289 C C . LYS A 1 164 ? 1.581 -12.963 12.786 1.00 85.38 164 LYS A C 1
ATOM 1291 O O . LYS A 1 164 ? 1.594 -11.898 13.399 1.00 85.38 164 LYS A O 1
ATOM 1296 N N . THR A 1 165 ? 1.295 -13.065 11.488 1.00 87.62 165 THR A N 1
ATOM 1297 C CA . THR A 1 165 ? 0.956 -11.939 10.621 1.00 87.62 165 THR A CA 1
ATOM 1298 C C . THR A 1 165 ? -0.407 -11.392 11.018 1.00 87.62 165 THR A C 1
ATOM 1300 O O . THR A 1 165 ? -1.407 -12.113 11.039 1.00 87.62 165 THR A O 1
ATOM 1303 N N . LYS A 1 166 ? -0.465 -10.099 11.324 1.00 85.00 166 LYS A N 1
ATOM 1304 C CA . LYS A 1 166 ? -1.718 -9.397 11.633 1.00 85.00 166 LYS A CA 1
ATOM 1305 C C . LYS A 1 166 ? -2.255 -8.708 10.376 1.00 85.00 166 LYS A C 1
ATOM 1307 O O . LYS A 1 166 ? -1.487 -8.350 9.488 1.00 85.00 166 LYS A O 1
ATOM 1312 N N . VAL A 1 167 ? -3.568 -8.506 10.290 1.00 87.38 167 VAL A N 1
ATOM 1313 C CA . VAL A 1 167 ? -4.191 -7.779 9.171 1.00 87.38 167 VAL A CA 1
ATOM 1314 C C . VAL A 1 167 ? -4.532 -6.363 9.624 1.00 87.38 167 VAL A C 1
ATOM 1316 O O . VAL A 1 167 ? -5.275 -6.189 10.587 1.00 87.38 167 VAL A O 1
ATOM 1319 N N . LEU A 1 168 ? -3.993 -5.358 8.933 1.00 91.00 168 LEU A N 1
ATOM 1320 C CA . LEU A 1 168 ? -4.309 -3.946 9.146 1.00 91.00 168 LEU A CA 1
ATOM 1321 C C . LEU A 1 168 ? -5.181 -3.447 7.992 1.00 91.00 168 LEU A C 1
ATOM 1323 O O . LEU A 1 168 ? -4.791 -3.578 6.836 1.00 91.00 168 LEU A O 1
ATOM 1327 N N . VAL A 1 169 ? -6.328 -2.839 8.294 1.00 89.62 169 VAL A N 1
ATOM 1328 C CA . VAL A 1 169 ? -7.262 -2.318 7.282 1.00 89.62 169 VAL A CA 1
ATOM 1329 C C . VAL A 1 169 ? -7.303 -0.793 7.382 1.00 89.62 169 VAL A C 1
ATOM 1331 O O . VAL A 1 169 ? -7.685 -0.252 8.417 1.00 89.62 169 VAL A O 1
ATOM 1334 N N . VAL A 1 170 ? -6.879 -0.092 6.328 1.00 91.50 170 VAL A N 1
ATOM 1335 C CA . VAL A 1 170 ? -6.697 1.371 6.318 1.00 91.50 170 VAL A CA 1
ATOM 1336 C C . VAL A 1 170 ? -7.565 2.004 5.240 1.00 91.50 170 VAL A C 1
ATOM 1338 O O . VAL A 1 170 ? -7.254 1.950 4.048 1.00 91.50 170 VAL A O 1
ATOM 1341 N N . GLN A 1 171 ? -8.660 2.609 5.684 1.00 85.94 171 GLN A N 1
ATOM 1342 C CA . GLN A 1 171 ? -9.796 2.985 4.851 1.00 85.94 171 GLN A CA 1
ATOM 1343 C C . GLN A 1 171 ? -9.963 4.498 4.702 1.00 85.94 171 GLN A C 1
ATOM 1345 O O . GLN A 1 171 ? -9.734 5.258 5.641 1.00 85.94 171 GLN A O 1
ATOM 1350 N N . GLY A 1 172 ? -10.392 4.942 3.519 1.00 85.81 172 GLY A N 1
ATOM 1351 C CA . GLY A 1 172 ? -11.083 6.224 3.383 1.00 85.81 172 GLY A CA 1
ATOM 1352 C C . GLY A 1 172 ? -12.541 6.060 3.799 1.00 85.81 172 GLY A C 1
ATOM 1353 O O . GLY A 1 172 ? -13.137 5.034 3.494 1.00 85.81 172 GLY A O 1
ATOM 1354 N N . ASP A 1 173 ? -13.123 7.060 4.451 1.00 82.94 173 ASP A N 1
ATOM 1355 C CA . ASP A 1 173 ? -14.527 7.093 4.888 1.00 82.94 173 ASP A CA 1
ATOM 1356 C C . ASP A 1 173 ? -15.522 6.699 3.776 1.00 82.94 173 ASP A C 1
ATOM 1358 O O . ASP A 1 173 ? -16.387 5.843 3.967 1.00 82.94 173 ASP A O 1
ATOM 1362 N N . SER A 1 174 ? -15.343 7.252 2.574 1.00 80.69 174 SER A N 1
ATOM 1363 C CA . SER A 1 174 ? -16.167 6.929 1.411 1.00 80.69 174 SER A CA 1
ATOM 1364 C C . SER A 1 174 ? -15.965 5.487 0.936 1.00 80.69 174 SER A C 1
ATOM 1366 O O . SER A 1 174 ? -16.944 4.829 0.597 1.00 80.69 174 SER A O 1
ATOM 1368 N N . ALA A 1 175 ? -14.727 4.977 0.944 1.00 82.31 175 ALA A N 1
ATOM 1369 C CA . ALA A 1 175 ? -14.394 3.626 0.477 1.00 82.31 175 ALA A CA 1
ATOM 1370 C C . ALA A 1 175 ? -14.852 2.543 1.463 1.00 82.31 175 ALA A C 1
ATOM 1372 O O . ALA A 1 175 ? -15.463 1.553 1.056 1.00 82.31 175 ALA A O 1
ATOM 1373 N N . PHE A 1 176 ? -14.673 2.809 2.760 1.00 82.88 176 PHE A N 1
ATOM 1374 C CA . PHE A 1 176 ? -15.303 2.085 3.855 1.00 82.88 176 PHE A CA 1
ATOM 1375 C C . PHE A 1 176 ? -16.805 1.953 3.603 1.00 82.88 176 PHE A C 1
ATOM 1377 O O . PHE A 1 176 ? -17.317 0.842 3.628 1.00 82.88 176 PHE A O 1
ATOM 1384 N N . GLY A 1 177 ? -17.494 3.046 3.254 1.00 78.56 177 GLY A N 1
ATOM 1385 C CA . GLY A 1 177 ? -18.932 3.058 2.968 1.00 78.56 177 GLY A CA 1
ATOM 1386 C C . GLY A 1 177 ? -19.417 2.034 1.928 1.00 78.56 177 GLY A C 1
ATOM 1387 O O . GLY A 1 177 ? -20.524 1.521 2.080 1.00 78.56 177 GLY A O 1
ATOM 1388 N N . PHE A 1 178 ? -18.604 1.668 0.925 1.00 78.81 178 PHE A N 1
ATOM 1389 C CA . PHE A 1 178 ? -18.966 0.637 -0.068 1.00 78.81 178 PHE A CA 1
ATOM 1390 C C . PHE A 1 178 ? -18.990 -0.786 0.509 1.00 78.81 178 PHE A C 1
ATOM 1392 O O . PHE A 1 178 ? -19.667 -1.650 -0.041 1.00 78.81 178 PHE A O 1
ATOM 1399 N N . SER A 1 179 ? -18.258 -1.038 1.597 1.00 74.19 179 SER A N 1
ATOM 1400 C CA . SER A 1 179 ? -18.148 -2.357 2.236 1.00 74.19 179 SER A CA 1
ATOM 1401 C C . SER A 1 179 ? -18.342 -2.313 3.756 1.00 74.19 179 SER A C 1
ATOM 1403 O O . SER A 1 179 ? -17.986 -3.251 4.454 1.00 74.19 179 SER A O 1
ATOM 1405 N N . ALA A 1 180 ? -18.935 -1.251 4.305 1.00 68.75 180 ALA A N 1
ATOM 1406 C CA . ALA A 1 180 ? -19.129 -1.085 5.748 1.00 68.75 180 ALA A CA 1
ATOM 1407 C C . ALA A 1 180 ? -20.046 -2.169 6.336 1.00 68.75 180 ALA A C 1
ATOM 1409 O O . ALA A 1 180 ? -19.867 -2.584 7.477 1.00 68.75 180 ALA A O 1
ATOM 1410 N N . MET A 1 181 ? -20.977 -2.680 5.525 1.00 67.81 181 MET A N 1
ATOM 1411 C CA . MET A 1 181 ? -21.818 -3.831 5.863 1.00 67.81 181 MET A CA 1
ATOM 1412 C C . MET A 1 181 ? -21.029 -5.156 5.932 1.00 67.81 181 MET A C 1
ATOM 1414 O O . MET A 1 181 ? -21.560 -6.166 6.366 1.00 67.81 181 MET A O 1
ATOM 1418 N N . GLU A 1 182 ? -19.743 -5.169 5.579 1.00 62.38 182 GLU A N 1
ATOM 1419 C CA . GLU A 1 182 ? -18.860 -6.325 5.755 1.00 62.38 182 GLU A CA 1
ATOM 1420 C C . GLU A 1 182 ? -18.074 -6.274 7.083 1.00 62.38 182 GLU A C 1
ATOM 1422 O O . GLU A 1 182 ? -17.691 -7.336 7.567 1.00 62.38 182 GLU A O 1
ATOM 1427 N N . LEU A 1 183 ? -17.933 -5.115 7.769 1.00 61.16 183 LEU A N 1
ATOM 1428 C CA . LEU A 1 183 ? -17.699 -5.134 9.240 1.00 61.16 183 LEU A CA 1
ATOM 1429 C C . LEU A 1 183 ? -18.804 -5.930 9.935 1.00 61.16 183 LEU A C 1
ATOM 1431 O O . LEU A 1 183 ? -18.621 -6.502 11.007 1.00 61.16 183 LEU A O 1
ATOM 1435 N N . GLU A 1 184 ? -19.971 -5.912 9.313 1.00 63.72 184 GLU A N 1
ATOM 1436 C CA . GLU A 1 184 ? -21.158 -6.558 9.786 1.00 63.72 184 GLU A CA 1
ATOM 1437 C C . GLU A 1 184 ? -21.241 -8.022 9.310 1.00 63.72 184 GLU A C 1
ATOM 1439 O O . GLU A 1 184 ? -21.518 -8.869 10.144 1.00 63.72 184 GLU A O 1
ATOM 1444 N N . THR A 1 185 ? -20.780 -8.413 8.117 1.00 54.88 185 THR A N 1
ATOM 1445 C CA . THR A 1 185 ? -20.439 -9.835 7.846 1.00 54.88 185 THR A CA 1
ATOM 1446 C C . THR A 1 185 ? -19.410 -10.388 8.850 1.00 54.88 185 THR A C 1
ATOM 1448 O O . THR A 1 185 ? -19.475 -11.552 9.249 1.00 54.88 185 THR A O 1
ATOM 1451 N N . ILE A 1 186 ? -18.499 -9.535 9.331 1.00 56.09 186 ILE A N 1
ATOM 1452 C CA . ILE A 1 186 ? -17.538 -9.818 10.410 1.00 56.09 186 ILE A CA 1
ATOM 1453 C C . ILE A 1 186 ? -18.220 -9.881 11.814 1.00 56.09 186 ILE A C 1
ATOM 1455 O O . ILE A 1 186 ? -17.574 -10.306 12.773 1.00 56.09 186 ILE A O 1
ATOM 1459 N N . ALA A 1 187 ? -19.522 -9.558 11.958 1.00 53.50 187 ALA A N 1
ATOM 1460 C CA . ALA A 1 187 ? -20.226 -9.449 13.255 1.00 53.50 187 ALA A CA 1
ATOM 1461 C C . ALA A 1 187 ? -21.735 -9.853 13.343 1.00 53.50 187 ALA A C 1
ATOM 1463 O O . ALA A 1 187 ? -22.031 -10.687 14.203 1.00 53.50 187 ALA A O 1
ATOM 1464 N N . ARG A 1 188 ? -22.636 -9.345 12.467 1.00 41.50 188 ARG A N 1
ATOM 1465 C CA . ARG A 1 188 ? -24.019 -9.766 12.042 1.00 41.50 188 ARG A CA 1
ATOM 1466 C C . ARG A 1 188 ? -25.237 -8.843 12.369 1.00 41.50 188 ARG A C 1
ATOM 1468 O O . ARG A 1 188 ? -25.973 -9.096 13.319 1.00 41.50 188 ARG A O 1
ATOM 1475 N N . TYR A 1 189 ? -25.496 -7.905 11.445 1.00 32.97 189 TYR A N 1
ATOM 1476 C CA . TYR A 1 189 ? -26.556 -6.881 11.195 1.00 32.97 189 TYR A CA 1
ATOM 1477 C C . TYR A 1 189 ? -26.809 -5.736 12.216 1.00 32.97 189 TYR A C 1
ATOM 1479 O O . TYR A 1 189 ? -27.009 -6.042 13.391 1.00 32.97 189 TYR A O 1
ATOM 1487 N N . PRO A 1 190 ? -27.061 -4.451 11.808 1.00 32.56 190 PRO A N 1
ATOM 1488 C CA . PRO A 1 190 ? -26.604 -3.590 10.671 1.00 32.56 190 PRO A CA 1
ATOM 1489 C C . PRO A 1 190 ? -25.814 -2.324 11.206 1.00 32.56 190 PRO A C 1
ATOM 1491 O O . PRO A 1 190 ? -25.146 -2.498 12.217 1.00 32.56 190 PRO A O 1
ATOM 1494 N N . VAL A 1 191 ? -25.716 -1.048 10.728 1.00 34.94 191 VAL A N 1
ATOM 1495 C CA . VAL A 1 191 ? -26.314 -0.112 9.708 1.00 34.94 191 VAL A CA 1
ATOM 1496 C C . VAL A 1 191 ? -25.277 1.019 9.333 1.00 34.94 191 VAL A C 1
ATOM 1498 O O . VAL A 1 191 ? -24.222 1.106 9.955 1.00 34.94 191 VAL A O 1
ATOM 1501 N N . LEU A 1 192 ? -25.574 1.934 8.379 1.00 34.34 192 LEU A N 1
ATOM 1502 C CA . LEU A 1 192 ? -24.743 3.069 7.870 1.00 34.34 192 LEU A CA 1
ATOM 1503 C C . LEU A 1 192 ? -25.104 4.501 8.374 1.00 34.34 192 LEU A C 1
ATOM 1505 O O . LEU A 1 192 ? -26.270 4.790 8.640 1.00 34.34 192 LEU A O 1
ATOM 1509 N N . SER A 1 193 ? -24.136 5.440 8.342 1.00 34.38 193 SER A N 1
ATOM 1510 C CA . SER A 1 193 ? -24.339 6.913 8.273 1.00 34.38 193 SER A CA 1
ATOM 1511 C C . SER A 1 193 ? -23.094 7.644 7.712 1.00 34.38 193 SER A C 1
ATOM 1513 O O . SER A 1 193 ? -22.009 7.069 7.703 1.00 34.38 193 SER A O 1
ATOM 1515 N N . LEU A 1 194 ? -23.239 8.894 7.241 1.00 38.00 194 LEU A N 1
ATOM 1516 C CA . LEU A 1 194 ? -22.190 9.701 6.580 1.00 38.00 194 LEU A CA 1
ATOM 1517 C C . LEU A 1 194 ? -22.108 11.133 7.154 1.00 38.00 194 LEU A C 1
ATOM 1519 O O . LEU A 1 194 ? -22.550 12.097 6.530 1.00 38.00 194 LEU A O 1
ATOM 1523 N N . SER A 1 195 ? -21.549 11.284 8.356 1.00 45.34 195 SER A N 1
ATOM 1524 C CA . SER A 1 195 ? -21.196 12.590 8.939 1.00 45.34 195 SER A CA 1
ATOM 1525 C C . SER A 1 195 ? -19.677 12.755 9.073 1.00 45.34 195 SER A C 1
ATOM 1527 O O . SER A 1 195 ? -18.947 11.772 9.170 1.00 45.34 195 SER A O 1
ATOM 1529 N N . ALA A 1 196 ? -19.190 14.001 9.119 1.00 50.81 196 ALA A N 1
ATOM 1530 C CA . ALA A 1 196 ? -17.755 14.299 9.246 1.00 50.81 196 ALA A CA 1
ATOM 1531 C C . ALA A 1 196 ? -17.128 13.813 10.574 1.00 50.81 196 ALA A C 1
ATOM 1533 O O . ALA A 1 196 ? -15.918 13.649 10.661 1.00 50.81 196 ALA A O 1
ATOM 1534 N N . GLU A 1 197 ? -17.954 13.541 11.591 1.00 65.75 197 GLU A N 1
ATOM 1535 C CA . GLU A 1 197 ? -17.564 12.828 12.816 1.00 65.75 197 GLU A CA 1
ATOM 1536 C C . GLU A 1 197 ? -18.388 11.538 12.985 1.00 65.75 197 GLU A C 1
ATOM 1538 O O . GLU A 1 197 ? -18.897 11.237 14.068 1.00 65.75 197 GLU A O 1
ATOM 1543 N N . CYS A 1 198 ? -18.580 10.781 11.897 1.00 67.12 198 CYS A N 1
ATOM 1544 C CA . CYS A 1 198 ? -19.258 9.489 11.955 1.00 67.12 198 CYS A CA 1
ATOM 1545 C C . CYS A 1 198 ? -18.510 8.550 12.907 1.00 67.12 198 CYS A C 1
ATOM 1547 O O . CYS A 1 198 ? -17.294 8.392 12.819 1.00 67.12 198 CYS A O 1
ATOM 1549 N N . ARG A 1 199 ? -19.235 7.915 13.830 1.00 79.00 199 ARG A N 1
ATOM 1550 C CA . ARG A 1 199 ? -18.664 7.089 14.900 1.00 79.00 199 ARG A CA 1
ATOM 1551 C C . ARG A 1 199 ? -18.548 5.621 14.486 1.00 79.00 199 ARG A C 1
ATOM 1553 O O . ARG A 1 199 ? -19.187 4.747 15.066 1.00 79.00 199 ARG A O 1
ATOM 1560 N N . TYR A 1 200 ? -17.705 5.355 13.486 1.00 76.44 200 TYR A N 1
ATOM 1561 C CA . TYR A 1 200 ? -17.371 3.999 13.019 1.00 76.44 200 TYR A CA 1
ATOM 1562 C C . TYR A 1 200 ? -16.831 3.092 14.142 1.00 76.44 200 TYR A C 1
ATOM 1564 O O . TYR A 1 200 ? -16.987 1.874 14.114 1.00 76.44 200 TYR A O 1
ATOM 1572 N N . ASP A 1 201 ? -16.238 3.694 15.170 1.00 76.38 201 ASP A N 1
ATOM 1573 C CA . ASP A 1 201 ? -15.799 3.022 16.386 1.00 76.38 201 ASP A CA 1
ATOM 1574 C C . ASP A 1 201 ? -16.963 2.562 17.288 1.00 76.38 201 ASP A C 1
ATOM 1576 O O . ASP A 1 201 ? -16.900 1.473 17.850 1.00 76.38 201 ASP A O 1
ATOM 1580 N N . GLU A 1 202 ? -18.054 3.329 17.394 1.00 79.06 202 GLU A N 1
ATOM 1581 C CA . GLU A 1 202 ? -19.257 2.903 18.129 1.00 79.06 202 GLU A CA 1
ATOM 1582 C C . GLU A 1 202 ? -20.029 1.822 17.354 1.00 79.06 202 GLU A C 1
ATOM 1584 O O . GLU A 1 202 ? -20.591 0.918 17.969 1.00 79.06 202 GLU A O 1
ATOM 1589 N N . LEU A 1 203 ? -19.985 1.846 16.012 1.00 72.25 203 LEU A N 1
ATOM 1590 C CA . LEU A 1 203 ? -20.466 0.739 15.173 1.00 72.25 203 LEU A CA 1
ATOM 1591 C C . LEU A 1 203 ? -19.706 -0.560 15.495 1.00 72.25 203 LEU A C 1
ATOM 1593 O O . LEU A 1 203 ? -20.336 -1.586 15.727 1.00 72.25 203 LEU A O 1
ATOM 1597 N N . CYS A 1 204 ? -18.373 -0.514 15.598 1.00 75.56 204 CYS A N 1
ATOM 1598 C CA . CYS A 1 204 ? -17.572 -1.681 15.986 1.00 75.56 204 CYS A CA 1
ATOM 1599 C C . CYS A 1 204 ? -17.964 -2.229 17.373 1.00 75.56 204 CYS A C 1
ATOM 1601 O O . CYS A 1 204 ? -18.141 -3.438 17.521 1.00 75.56 204 CYS A O 1
ATOM 1603 N N . LYS A 1 205 ? -18.190 -1.352 18.363 1.00 79.25 205 LYS A N 1
ATOM 1604 C CA . LYS A 1 205 ? -18.644 -1.747 19.713 1.00 79.25 205 LYS A CA 1
ATOM 1605 C C . LYS A 1 205 ? -20.039 -2.368 19.715 1.00 79.25 205 LYS A C 1
ATOM 1607 O O . LYS A 1 205 ? -20.247 -3.385 20.370 1.00 79.25 205 LYS A O 1
ATOM 1612 N N . ALA A 1 206 ? -20.985 -1.792 18.970 1.00 71.62 206 ALA A N 1
ATOM 1613 C CA . ALA A 1 206 ? -22.330 -2.354 18.809 1.00 71.62 206 ALA A CA 1
ATOM 1614 C C . ALA A 1 206 ? -22.300 -3.751 18.157 1.00 71.62 206 ALA A C 1
ATOM 1616 O O . ALA A 1 206 ? -23.142 -4.596 18.454 1.00 71.62 206 ALA A O 1
ATOM 1617 N N . LEU A 1 207 ? -21.290 -3.993 17.319 1.00 71.62 207 LEU A N 1
ATOM 1618 C CA . LEU A 1 207 ? -20.987 -5.257 16.655 1.00 71.62 207 LEU A CA 1
ATOM 1619 C C . LEU A 1 207 ? -20.093 -6.209 17.490 1.00 71.62 207 LEU A C 1
ATOM 1621 O O . LEU A 1 207 ? -19.762 -7.299 17.028 1.00 71.62 207 LEU A O 1
ATOM 1625 N N . GLY A 1 208 ? -19.729 -5.845 18.727 1.00 75.94 208 GLY A N 1
ATOM 1626 C CA . GLY A 1 208 ? -18.963 -6.691 19.656 1.00 75.94 208 GLY A CA 1
ATOM 1627 C C . GLY A 1 208 ? -17.437 -6.673 19.482 1.00 75.94 208 GLY A C 1
ATOM 1628 O O . GLY A 1 208 ? -16.749 -7.464 20.127 1.00 75.94 208 GLY A O 1
ATOM 1629 N N . GLY A 1 209 ? -16.903 -5.794 18.632 1.00 80.94 209 GLY A N 1
ATOM 1630 C CA . GLY A 1 209 ? -15.471 -5.496 18.537 1.00 80.94 209 GLY A CA 1
ATOM 1631 C C . GLY A 1 209 ? -15.052 -4.293 19.389 1.00 80.94 209 GLY A C 1
ATOM 1632 O O . GLY A 1 209 ? -15.875 -3.642 20.033 1.00 80.94 209 GLY A O 1
ATOM 1633 N N . ASP A 1 210 ? -13.763 -3.954 19.355 1.00 82.75 210 ASP A N 1
ATOM 1634 C CA . ASP A 1 210 ? -13.238 -2.804 20.107 1.00 82.75 210 ASP A CA 1
ATOM 1635 C C . ASP A 1 210 ? -13.240 -1.536 19.235 1.00 82.75 210 ASP A C 1
ATOM 1637 O O . ASP A 1 210 ? -12.920 -1.582 18.044 1.00 82.75 210 ASP A O 1
ATOM 1641 N N . GLY A 1 211 ? -13.601 -0.386 19.807 1.00 84.62 211 GLY A N 1
ATOM 1642 C CA . GLY A 1 211 ? -13.748 0.869 19.064 1.00 84.62 211 GLY A CA 1
ATOM 1643 C C . GLY A 1 211 ? -13.009 2.040 19.702 1.00 84.62 211 GLY A C 1
ATOM 1644 O O . GLY A 1 211 ? -13.277 2.395 20.851 1.00 84.62 211 GLY A O 1
ATOM 1645 N N . TYR A 1 212 ? -12.143 2.687 18.925 1.00 88.06 212 TYR A N 1
ATOM 1646 C CA . TYR A 1 212 ? -11.329 3.827 19.340 1.00 88.06 212 TYR A CA 1
ATOM 1647 C C . TYR A 1 212 ? -11.663 5.057 18.494 1.00 88.06 212 TYR A C 1
ATOM 1649 O O . TYR A 1 212 ? -11.631 4.984 17.270 1.00 88.06 212 TYR A O 1
ATOM 1657 N N . PHE A 1 213 ? -11.951 6.191 19.131 1.00 89.69 213 PHE A N 1
ATOM 1658 C CA . PHE A 1 213 ? -12.156 7.480 18.463 1.00 89.69 213 PHE A CA 1
ATOM 1659 C C . PHE A 1 213 ? -10.986 8.400 18.793 1.00 89.69 213 PHE A C 1
ATOM 1661 O O . PHE A 1 213 ? -10.760 8.677 19.971 1.00 89.69 213 PHE A O 1
ATOM 1668 N N . VAL A 1 214 ? -10.228 8.827 17.780 1.00 90.81 214 VAL A N 1
ATOM 1669 C CA . VAL A 1 214 ? -8.919 9.468 17.978 1.00 90.81 214 VAL A CA 1
ATOM 1670 C C . VAL A 1 214 ? -8.735 10.716 17.109 1.00 90.81 214 VAL A C 1
ATOM 1672 O O . VAL A 1 214 ? -9.165 10.777 15.954 1.00 90.81 214 VAL A O 1
ATOM 1675 N N . ARG A 1 215 ? -8.086 11.732 17.681 1.00 91.62 215 ARG A N 1
ATOM 1676 C CA . ARG A 1 215 ? -7.845 13.060 17.090 1.00 91.62 215 ARG A CA 1
ATOM 1677 C C . ARG A 1 215 ? -6.373 13.487 17.115 1.00 91.62 215 ARG A C 1
ATOM 1679 O O . ARG A 1 215 ? -6.045 14.498 16.498 1.00 91.62 215 ARG A O 1
ATOM 1686 N N . SER A 1 216 ? -5.491 12.759 17.806 1.00 93.25 216 SER A N 1
ATOM 1687 C CA . SER A 1 216 ? -4.059 13.083 17.908 1.00 93.25 216 SER A CA 1
ATOM 1688 C C . SER A 1 216 ? -3.141 11.874 17.682 1.00 93.25 216 SER A C 1
ATOM 1690 O O . SER A 1 216 ? -3.547 10.722 17.825 1.00 93.25 216 SER A O 1
ATOM 1692 N N . VAL A 1 217 ? -1.875 12.129 17.330 1.00 94.06 217 VAL A N 1
ATOM 1693 C CA . VAL A 1 217 ? -0.878 11.073 17.066 1.00 94.06 217 VAL A CA 1
ATOM 1694 C C . VAL A 1 217 ? -0.659 10.127 18.265 1.00 94.06 217 VAL A C 1
ATOM 1696 O O . VAL A 1 217 ? -0.679 8.917 18.039 1.00 94.06 217 VAL A O 1
ATOM 1699 N N . PRO A 1 218 ? -0.530 10.599 19.526 1.00 95.88 218 PRO A N 1
ATOM 1700 C CA . PRO A 1 218 ? -0.429 9.708 20.689 1.00 95.88 218 PRO A CA 1
ATOM 1701 C C . PRO A 1 218 ? -1.650 8.800 20.894 1.00 95.88 218 PRO A C 1
ATOM 1703 O O . PRO A 1 218 ? -1.495 7.644 21.281 1.00 95.88 218 PRO A O 1
ATOM 1706 N N . GLU A 1 219 ? -2.860 9.288 20.598 1.00 94.31 219 GLU A N 1
ATOM 1707 C CA . GLU A 1 219 ? -4.080 8.472 20.669 1.00 94.31 219 GLU A CA 1
ATOM 1708 C C . GLU A 1 219 ? -4.073 7.359 19.609 1.00 94.31 219 GLU A C 1
ATOM 1710 O O . GLU A 1 219 ? -4.481 6.236 19.900 1.00 94.31 219 GLU A O 1
ATOM 1715 N N . ILE A 1 220 ? -3.555 7.633 18.402 1.00 93.00 220 ILE A N 1
ATOM 1716 C CA . ILE A 1 220 ? -3.373 6.613 17.356 1.00 93.00 220 ILE A CA 1
ATOM 1717 C C . ILE A 1 220 ? -2.318 5.577 17.786 1.00 93.00 220 ILE A C 1
ATOM 1719 O O . ILE A 1 220 ? -2.553 4.381 17.620 1.00 93.00 220 ILE A O 1
ATOM 1723 N N . GLU A 1 221 ? -1.186 5.994 18.375 1.00 93.06 221 GLU A N 1
ATOM 1724 C CA . GLU A 1 221 ? -0.178 5.058 18.911 1.00 93.06 221 GLU A CA 1
ATOM 1725 C C . GLU A 1 221 ? -0.767 4.131 19.984 1.00 93.06 221 GLU A C 1
ATOM 1727 O O . GLU A 1 221 ? -0.559 2.916 19.930 1.00 93.06 221 GLU A O 1
ATOM 1732 N N . GLN A 1 222 ? -1.535 4.682 20.930 1.00 93.69 222 GLN A N 1
ATOM 1733 C CA . GLN A 1 222 ? -2.186 3.894 21.976 1.00 93.69 222 GLN A CA 1
ATOM 1734 C C . GLN A 1 222 ? -3.242 2.941 21.397 1.00 93.69 222 GLN A C 1
ATOM 1736 O O . GLN A 1 222 ? -3.229 1.751 21.721 1.00 93.69 222 GLN A O 1
ATOM 1741 N N . ALA A 1 223 ? -4.121 3.430 20.517 1.00 90.88 223 ALA A N 1
ATOM 1742 C CA . ALA A 1 223 ? -5.184 2.626 19.920 1.00 90.88 223 ALA A CA 1
ATOM 1743 C C . ALA A 1 223 ? -4.631 1.463 19.077 1.00 90.88 223 ALA A C 1
ATOM 1745 O O . ALA 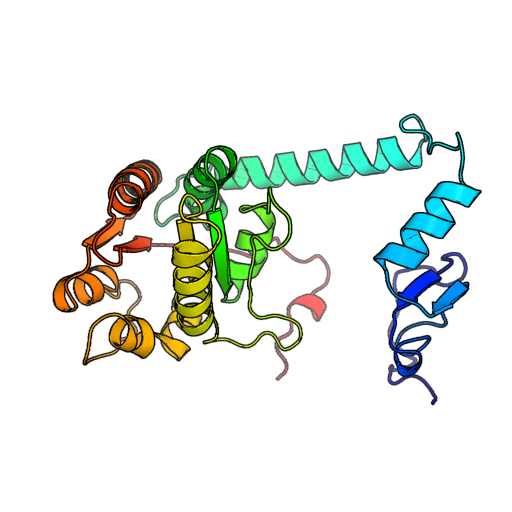A 1 223 ? -5.144 0.349 19.170 1.00 90.88 223 ALA A O 1
ATOM 1746 N N . LEU A 1 224 ? -3.544 1.674 18.320 1.00 89.50 224 LEU A N 1
ATOM 1747 C CA . LEU A 1 224 ? -2.830 0.597 17.619 1.00 89.50 224 LEU A CA 1
ATOM 1748 C C . LEU A 1 224 ? -2.260 -0.429 18.607 1.00 89.50 224 LEU A C 1
ATOM 1750 O O . LEU A 1 224 ? -2.459 -1.634 18.440 1.00 89.50 224 LEU A O 1
ATOM 1754 N N . ALA A 1 225 ? -1.583 0.036 19.661 1.00 90.88 225 ALA A N 1
ATOM 1755 C CA . ALA A 1 225 ? -0.984 -0.837 20.666 1.00 90.88 225 ALA A CA 1
ATOM 1756 C C . ALA A 1 225 ? -2.024 -1.633 21.477 1.00 90.88 225 ALA A C 1
ATOM 1758 O O . ALA A 1 225 ? -1.699 -2.697 22.004 1.00 90.88 225 ALA A O 1
ATOM 1759 N N . GLU A 1 226 ? -3.258 -1.147 21.617 1.00 89.88 226 GLU A N 1
ATOM 1760 C CA . GLU A 1 226 ? -4.379 -1.882 22.218 1.00 89.88 226 GLU A CA 1
ATOM 1761 C C . GLU A 1 226 ? -5.020 -2.857 21.220 1.00 89.88 226 GLU A C 1
ATOM 1763 O O . GLU A 1 226 ? -5.022 -4.062 21.482 1.00 89.88 226 GLU A O 1
ATOM 1768 N N . ALA A 1 227 ? -5.434 -2.383 20.041 1.00 85.75 227 ALA A N 1
ATOM 1769 C CA . ALA A 1 227 ? -6.052 -3.200 18.994 1.00 85.75 227 ALA A CA 1
ATOM 1770 C C . ALA A 1 227 ? -5.205 -4.426 18.604 1.00 85.75 227 ALA A C 1
ATOM 1772 O O . ALA A 1 227 ? -5.721 -5.534 18.471 1.00 85.75 227 ALA A O 1
ATOM 1773 N N . PHE A 1 228 ? -3.881 -4.281 18.476 1.00 82.69 228 PHE A N 1
ATOM 1774 C CA . PHE A 1 228 ? -3.022 -5.403 18.077 1.00 82.69 228 PHE A CA 1
ATOM 1775 C C . PHE A 1 228 ? -2.741 -6.409 19.202 1.00 82.69 228 PHE A C 1
ATOM 1777 O O . PHE A 1 228 ? -2.375 -7.550 18.896 1.00 82.69 228 PHE A O 1
ATOM 1784 N N . ARG A 1 229 ? -2.973 -6.051 20.475 1.00 86.56 229 ARG A N 1
ATOM 1785 C CA . ARG A 1 229 ? -2.983 -7.013 21.594 1.00 86.56 229 ARG A CA 1
ATOM 1786 C C . ARG A 1 229 ? -4.242 -7.885 21.602 1.00 86.56 229 ARG A C 1
ATOM 1788 O O . ARG A 1 229 ? -4.179 -8.987 22.142 1.00 86.56 229 ARG A O 1
ATOM 1795 N N . LYS A 1 230 ? -5.337 -7.444 20.972 1.00 79.38 230 LYS A N 1
ATOM 1796 C CA . LYS A 1 230 ? -6.553 -8.247 20.788 1.00 79.38 230 LYS A CA 1
ATOM 1797 C C . LYS A 1 230 ? -6.279 -9.492 19.934 1.00 79.38 230 LYS A C 1
ATOM 1799 O O . LYS A 1 230 ? -5.468 -9.473 18.999 1.00 79.38 230 LYS A O 1
ATOM 1804 N N . THR A 1 231 ? -6.968 -10.584 20.248 1.00 74.56 231 THR A N 1
ATOM 1805 C CA . THR A 1 231 ? -6.914 -11.861 19.510 1.00 74.56 231 THR A CA 1
ATOM 1806 C C . THR A 1 231 ? -8.294 -12.476 19.261 1.00 74.56 231 THR A C 1
ATOM 1808 O O . THR A 1 231 ? -8.383 -13.492 18.578 1.00 74.56 231 THR A O 1
ATOM 1811 N N . ASP A 1 232 ? -9.358 -11.869 19.792 1.00 75.19 232 ASP A N 1
ATOM 1812 C CA . ASP A 1 232 ? -10.699 -12.443 19.943 1.00 75.19 232 ASP A CA 1
ATOM 1813 C C . ASP A 1 232 ? -11.813 -11.648 19.229 1.00 75.19 232 ASP A C 1
ATOM 1815 O O . ASP A 1 232 ? -12.994 -11.907 19.438 1.00 75.19 232 ASP A O 1
ATOM 1819 N N . GLY A 1 233 ? -11.457 -10.702 18.355 1.00 73.00 233 GLY A N 1
ATOM 1820 C CA . GLY A 1 233 ? -12.415 -9.948 17.543 1.00 73.00 233 GLY A CA 1
ATOM 1821 C C . GLY A 1 233 ? -11.756 -8.856 16.693 1.00 73.00 233 GLY A C 1
ATOM 1822 O O . GLY A 1 233 ? -10.529 -8.720 16.717 1.00 73.00 233 GLY A O 1
ATOM 1823 N N . PRO A 1 234 ? -12.548 -8.073 15.940 1.00 81.56 234 PRO A N 1
ATOM 1824 C CA . PRO A 1 234 ? -12.064 -6.905 15.214 1.00 81.56 234 PRO A CA 1
ATOM 1825 C C . PRO A 1 234 ? -11.819 -5.707 16.148 1.00 81.56 234 PRO A C 1
ATOM 1827 O O . PRO A 1 234 ? -12.331 -5.635 17.271 1.00 81.56 234 PRO A O 1
ATOM 1830 N N . SER A 1 235 ? -11.081 -4.724 15.634 1.00 81.75 235 SER A N 1
ATOM 1831 C CA . SER A 1 235 ? -10.940 -3.397 16.234 1.00 81.75 235 SER A CA 1
ATOM 1832 C C . SER A 1 235 ? -11.028 -2.321 15.153 1.00 81.75 235 SER A C 1
ATOM 1834 O O . SER A 1 235 ? -10.435 -2.478 14.086 1.00 81.75 235 SER A O 1
ATOM 1836 N N . VAL A 1 236 ? -11.719 -1.214 15.432 1.00 85.00 236 VAL A N 1
ATOM 1837 C CA . VAL A 1 236 ? -11.809 -0.048 14.536 1.00 85.00 236 VAL A CA 1
ATOM 1838 C C . VAL A 1 236 ? -11.202 1.170 15.220 1.00 85.00 236 VAL A C 1
ATOM 1840 O O . VAL A 1 236 ? -11.626 1.557 16.309 1.00 85.00 236 VAL A O 1
ATOM 1843 N N . ILE A 1 237 ? -10.224 1.789 14.557 1.00 87.50 237 ILE A N 1
ATOM 1844 C CA . ILE A 1 237 ? -9.607 3.049 14.976 1.00 87.50 237 ILE A CA 1
ATOM 1845 C C . ILE A 1 237 ? -10.110 4.144 14.036 1.00 87.50 237 ILE A C 1
ATOM 1847 O O . ILE A 1 237 ? -9.719 4.224 12.873 1.00 87.50 237 ILE A O 1
ATOM 1851 N N . ASN A 1 238 ? -11.020 4.962 14.546 1.00 85.94 238 ASN A N 1
ATOM 1852 C CA . ASN A 1 238 ? -11.691 6.034 13.832 1.00 85.94 238 ASN A CA 1
ATOM 1853 C C . ASN A 1 238 ? -10.904 7.342 14.009 1.00 85.94 238 ASN A C 1
ATOM 1855 O O . ASN A 1 238 ? -10.967 7.970 15.069 1.00 85.94 238 ASN A O 1
ATOM 1859 N N . VAL A 1 239 ? -10.117 7.704 12.992 1.00 87.75 239 VAL A N 1
ATOM 1860 C CA . VAL A 1 239 ? -9.185 8.843 13.021 1.00 87.75 239 VAL A CA 1
ATOM 1861 C C . VAL A 1 239 ? -9.819 10.075 12.378 1.00 87.75 239 VAL A C 1
ATOM 1863 O O . VAL A 1 239 ? -10.161 10.048 11.197 1.00 87.75 239 VAL A O 1
ATOM 1866 N N . ILE A 1 240 ? -9.907 11.182 13.118 1.00 87.12 240 ILE A N 1
ATOM 1867 C CA . ILE A 1 240 ? -10.338 12.470 12.559 1.00 87.12 240 ILE A CA 1
ATOM 1868 C C . ILE A 1 240 ? -9.198 13.109 11.749 1.00 87.12 240 ILE A C 1
ATOM 1870 O O . ILE A 1 240 ? -8.179 13.532 12.300 1.00 87.12 240 ILE A O 1
ATOM 1874 N N . ILE A 1 241 ? -9.412 13.207 10.436 1.00 83.75 241 ILE A N 1
ATOM 1875 C CA . ILE A 1 241 ? -8.519 13.835 9.452 1.00 83.75 241 ILE A CA 1
ATOM 1876 C C . ILE A 1 241 ? -9.122 15.169 8.988 1.00 83.75 241 ILE A C 1
ATOM 1878 O O . ILE A 1 241 ? -10.341 15.318 8.919 1.00 83.75 241 ILE A O 1
ATOM 1882 N N . SER A 1 242 ? -8.275 16.143 8.654 1.00 81.31 242 SER A N 1
ATOM 1883 C CA . SER A 1 242 ? -8.704 17.426 8.090 1.00 81.31 242 SER A CA 1
ATOM 1884 C C . SER A 1 242 ? -9.423 17.252 6.749 1.00 81.31 242 SER A C 1
ATOM 1886 O O . SER A 1 242 ? -8.906 16.597 5.837 1.00 81.31 242 SER A O 1
ATOM 1888 N N . THR A 1 243 ? -10.577 17.907 6.596 1.00 68.00 243 THR A N 1
ATOM 1889 C CA . THR A 1 243 ? -11.288 18.052 5.312 1.00 68.00 243 THR A CA 1
ATOM 1890 C C . THR A 1 243 ? -10.430 18.753 4.262 1.00 68.00 243 THR A C 1
ATOM 1892 O O . THR A 1 243 ? -10.510 18.439 3.077 1.00 68.00 243 THR A O 1
ATOM 1895 N N . ASP A 1 244 ? -9.550 19.642 4.718 1.00 60.97 244 ASP A N 1
ATOM 1896 C CA . ASP A 1 244 ? -8.759 20.556 3.897 1.00 60.97 244 ASP A CA 1
ATOM 1897 C C . ASP A 1 244 ? -7.348 19.977 3.658 1.00 60.97 244 ASP A C 1
ATOM 1899 O O . ASP A 1 244 ? -6.361 20.690 3.489 1.00 60.97 244 ASP A O 1
ATOM 1903 N N . SER A 1 245 ? -7.232 18.645 3.692 1.00 53.88 245 SER A N 1
ATOM 1904 C CA . SER A 1 245 ? -5.975 17.905 3.560 1.00 53.88 245 SER A CA 1
ATOM 1905 C C . SER A 1 245 ? -5.466 17.901 2.111 1.00 53.88 245 SER A C 1
ATOM 1907 O O . SER A 1 245 ? -5.655 16.951 1.344 1.00 53.88 245 SER A O 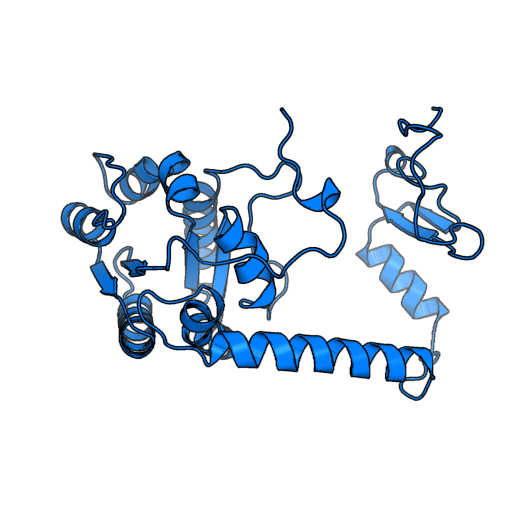1
ATOM 1909 N N . GLU A 1 246 ? -4.811 19.002 1.736 1.00 50.56 246 GLU A N 1
ATOM 1910 C CA . GLU A 1 246 ? -4.325 19.257 0.381 1.00 50.56 246 GLU A CA 1
ATOM 1911 C C . GLU A 1 246 ? -3.428 18.135 -0.175 1.00 50.56 246 GLU A C 1
ATOM 1913 O O . GLU A 1 246 ? -2.445 17.701 0.433 1.00 50.56 246 GLU A O 1
ATOM 1918 N N . ARG A 1 247 ? -3.701 17.728 -1.421 1.00 53.16 247 ARG A N 1
ATOM 1919 C CA . ARG A 1 247 ? -2.702 17.033 -2.245 1.00 53.16 247 ARG A CA 1
ATOM 1920 C C . ARG A 1 247 ? -1.598 18.027 -2.605 1.00 53.16 247 ARG A C 1
ATOM 1922 O O . ARG A 1 247 ? -1.907 19.145 -3.008 1.00 53.16 247 ARG A O 1
ATOM 1929 N N . LYS A 1 248 ? -0.329 17.590 -2.583 1.00 46.50 248 LYS A N 1
ATOM 1930 C CA . LYS A 1 248 ? 0.824 18.371 -3.078 1.00 46.50 248 LYS A CA 1
ATOM 1931 C C . LYS A 1 248 ? 0.473 19.078 -4.394 1.00 46.50 248 LYS A C 1
ATOM 1933 O O . LYS A 1 248 ? 0.192 18.406 -5.391 1.00 46.50 248 LYS A O 1
ATOM 1938 N N . ALA A 1 249 ? 0.519 20.412 -4.378 1.00 46.69 249 ALA A N 1
ATOM 1939 C CA . ALA A 1 249 ? 0.100 21.259 -5.489 1.00 46.69 249 ALA A CA 1
ATOM 1940 C C . ALA A 1 249 ? 0.739 20.818 -6.817 1.00 46.69 249 ALA A C 1
ATOM 1942 O O . ALA A 1 249 ? 1.963 20.811 -6.981 1.00 46.69 249 ALA A O 1
ATOM 1943 N N . GLN A 1 250 ? -0.107 20.427 -7.771 1.00 43.94 250 GLN A N 1
ATOM 1944 C CA . GLN A 1 250 ? 0.334 19.953 -9.076 1.00 43.94 250 GLN A CA 1
ATOM 1945 C C . GLN A 1 250 ? 0.705 21.144 -9.962 1.00 43.94 250 GLN A C 1
ATOM 1947 O O . GLN A 1 250 ? -0.145 21.965 -10.296 1.00 43.94 250 GLN A O 1
ATOM 1952 N N . LEU A 1 251 ? 1.956 21.180 -10.433 1.00 42.22 251 LEU A N 1
ATOM 1953 C CA . LEU A 1 251 ? 2.456 22.156 -11.419 1.00 42.22 251 LEU A CA 1
ATOM 1954 C C . LEU A 1 251 ? 1.656 22.172 -12.738 1.00 42.22 251 LEU A C 1
ATOM 1956 O O . LEU A 1 251 ? 1.832 23.064 -13.568 1.00 42.22 251 LEU A O 1
ATOM 1960 N N . HIS A 1 252 ? 0.823 21.156 -12.969 1.00 53.75 252 HIS A N 1
ATOM 1961 C CA . HIS A 1 252 ? 0.172 20.854 -14.236 1.00 53.75 252 HIS A CA 1
ATOM 1962 C C . HIS A 1 252 ? -1.325 20.553 -14.013 1.00 53.75 252 HIS A C 1
ATOM 1964 O O . HIS A 1 252 ? -1.679 19.416 -13.692 1.00 53.75 252 HIS A O 1
ATOM 1970 N N . PRO A 1 253 ? -2.226 21.544 -14.198 1.00 42.09 253 PRO A N 1
ATOM 1971 C CA . PRO A 1 253 ? -3.642 21.433 -13.817 1.00 42.09 253 PRO A CA 1
ATOM 1972 C C . PRO A 1 253 ? -4.439 20.301 -14.482 1.00 42.09 253 PRO A C 1
ATOM 1974 O O . PRO A 1 253 ? -5.503 19.931 -13.993 1.00 42.09 253 PRO A O 1
ATOM 1977 N N . TRP A 1 254 ? -3.954 19.729 -15.590 1.00 49.22 254 TRP A N 1
ATOM 1978 C CA . TRP A 1 254 ? -4.628 18.614 -16.262 1.00 49.22 254 TRP A CA 1
ATOM 1979 C C . TRP A 1 254 ? -4.555 17.293 -15.480 1.00 49.22 254 TRP A C 1
ATOM 1981 O O . TRP A 1 254 ? -5.412 16.441 -15.687 1.00 49.22 254 TRP A O 1
ATOM 1991 N N . LEU A 1 255 ? -3.597 17.137 -14.557 1.00 43.03 255 LEU A N 1
ATOM 1992 C CA . LEU A 1 255 ? -3.507 15.971 -13.662 1.00 43.03 255 LEU A CA 1
ATOM 1993 C C . LEU A 1 255 ? -4.565 15.983 -12.544 1.00 43.03 255 LEU A C 1
ATOM 1995 O O . LEU A 1 255 ? -4.784 14.959 -11.908 1.00 43.03 255 LEU A O 1
ATOM 1999 N N . ALA A 1 256 ? -5.214 17.127 -12.302 1.00 41.59 256 ALA A N 1
ATOM 2000 C CA . ALA A 1 256 ? -6.229 17.302 -11.260 1.00 41.59 256 ALA A CA 1
ATOM 2001 C C . ALA A 1 256 ? -7.669 17.368 -11.809 1.00 41.59 256 ALA A C 1
ATOM 2003 O O . ALA A 1 256 ? -8.616 17.542 -11.043 1.00 41.59 256 ALA A O 1
ATOM 2004 N N . ARG A 1 257 ? -7.865 17.242 -13.130 1.00 37.47 257 ARG A N 1
ATOM 2005 C CA . ARG A 1 257 ? -9.207 17.250 -13.724 1.00 37.47 257 ARG A CA 1
ATOM 2006 C C . ARG A 1 257 ? -9.896 15.901 -13.539 1.00 37.47 257 ARG A C 1
ATOM 2008 O O . ARG A 1 257 ? -9.684 14.978 -14.324 1.00 37.47 257 ARG A O 1
ATOM 2015 N N . SER A 1 258 ? -10.807 15.846 -12.567 1.00 37.47 258 SER A N 1
ATOM 2016 C CA . SER A 1 258 ? -11.985 14.982 -12.693 1.00 37.47 258 SER A CA 1
ATOM 2017 C C . SER A 1 258 ? -12.667 15.254 -14.041 1.00 37.47 258 SER A C 1
ATOM 2019 O O . SER A 1 258 ? -12.688 16.398 -14.508 1.00 37.47 258 SER A O 1
ATOM 2021 N N . LYS A 1 259 ? -13.186 14.208 -14.689 1.00 36.12 259 LYS A N 1
ATOM 2022 C CA . LYS A 1 259 ? -13.893 14.343 -15.966 1.00 36.12 259 LYS A CA 1
ATOM 2023 C C . LYS A 1 259 ? -15.301 14.878 -15.712 1.00 36.12 259 LYS A C 1
ATOM 2025 O O . LYS A 1 259 ? -16.156 14.141 -15.228 1.00 36.12 259 LYS A O 1
ATOM 2030 N N . VAL A 1 260 ? -15.501 16.139 -16.085 1.00 35.75 260 VAL A N 1
ATOM 2031 C CA . VAL A 1 260 ? -16.798 16.725 -16.451 1.00 35.75 260 VAL A CA 1
ATOM 2032 C C . VAL A 1 260 ? -16.830 16.807 -17.973 1.00 35.75 260 VAL A C 1
ATOM 2034 O O . VAL A 1 260 ? -15.792 17.244 -18.526 1.00 35.75 260 VAL A O 1
#

Secondary structure (DSSP, 8-state):
------TT---SS-GGG---EEEES-TTTTTSSS--SEEEES-HHHHHHHHHHHHTT----TTSHHHHHHHHHHHHHHHHHHHHHT---SSBPHHHHHHHHHHHHTTS-EEEEE-SSHHHHTHHHHS---STT-EEESTTTT-TT-HHHHHHHHHHHHHHH-TTPEEEEE--HHHHHHHHHHHHHTTS-------TT--HHHHHHHTTSEEEEE-SHHHHHHHHHHHTT--SS-EEEEE-B-TT------SSGGGG----